Protein AF-A0AAV7PZI8-F1 (afdb_monomer_lite)

pLDDT: mean 91.64, std 13.31, range [37.25, 98.75]

Radius of gyration: 18.0 Å; chains: 1; bounding box: 43×24×54 Å

Sequence (211 aa):
MEGWVLDTEDVEGQVLDTEDVEGQVLDTEDVEGWVLDTEDVEGEILDTEDVEGQVLDTEDVEGWVLDTEDVEGEILDTEGVEGLVFDTEDVEGWVLDTEDVEGWVLDTEDVEGRVLDTEDVEGQVLDTEGVKGQVLDTEDVEGWVLDTEDVEGQVLDTEDVEGWVLEIEDVEGQVLDTEDVEGWVLDTEDVEGQVLDSQGLIHTDKHTFYV

Secondary structure (DSSP, 8-state):
-EEE------EEEE------EEEE----EEEEEE----EEEEEE----EEEEEE----EEEEEE----EEESSB----EEESSB----EEESSB----EEESSEEE--EEESSEEE--EEESSEEE--EEESSEEE--EEESSEEEEEEEESSEEEE--EESSEEEEEEEESSEEEE--EESSEE--EEEESSEEEE--B--SS-------

Organism: Pleurodeles waltl (NCBI:txid8319)

Structure (mmCIF, N/CA/C/O backbone):
data_AF-A0AAV7PZI8-F1
#
_entry.id   AF-A0AAV7PZI8-F1
#
loop_
_atom_site.group_PDB
_atom_site.id
_atom_site.type_symbol
_atom_site.label_atom_id
_atom_site.label_alt_id
_atom_site.label_comp_id
_atom_site.label_asym_id
_atom_site.label_entity_id
_atom_site.label_seq_id
_atom_site.pdbx_PDB_ins_code
_atom_site.Cartn_x
_atom_site.Cartn_y
_atom_site.Cartn_z
_atom_site.occupancy
_atom_site.B_iso_or_equiv
_atom_site.auth_seq_id
_atom_site.auth_comp_id
_atom_site.auth_asym_id
_atom_site.auth_atom_id
_atom_site.pdbx_PDB_model_num
ATOM 1 N N . MET A 1 1 ? 18.854 7.326 -14.289 1.00 60.56 1 MET A N 1
ATOM 2 C CA . MET A 1 1 ? 19.034 7.999 -15.616 1.00 60.56 1 MET A CA 1
ATOM 3 C C . MET A 1 1 ? 18.484 9.428 -15.518 1.00 60.56 1 MET A C 1
ATOM 5 O O . MET A 1 1 ? 17.321 9.561 -15.201 1.00 60.56 1 MET A O 1
ATOM 9 N N . GLU A 1 2 ? 19.257 10.503 -15.772 1.00 73.81 2 GLU A N 1
ATOM 10 C CA . GLU A 1 2 ? 18.701 11.880 -15.685 1.00 73.81 2 GLU A CA 1
ATOM 11 C C . GLU A 1 2 ? 17.701 12.156 -16.834 1.00 73.81 2 GLU A C 1
ATOM 13 O O . GLU A 1 2 ? 18.131 12.294 -17.993 1.00 73.81 2 GLU A O 1
ATOM 18 N N . GLY A 1 3 ? 16.394 12.276 -16.566 1.00 84.56 3 GLY A N 1
ATOM 19 C CA . GLY A 1 3 ? 15.435 12.486 -17.655 1.00 84.56 3 GLY A CA 1
ATOM 20 C C . GLY A 1 3 ? 13.954 12.267 -17.357 1.00 84.56 3 GLY A C 1
ATOM 21 O O . GLY A 1 3 ? 13.483 12.536 -16.268 1.00 84.56 3 GLY A O 1
ATOM 22 N N . TRP A 1 4 ? 13.233 11.907 -18.415 1.00 89.44 4 TRP A N 1
ATOM 23 C CA . TRP A 1 4 ? 11.835 11.490 -18.379 1.00 89.44 4 TRP A CA 1
ATOM 24 C C . TRP A 1 4 ? 11.800 10.105 -19.004 1.00 89.44 4 TRP A C 1
ATOM 26 O O . TRP A 1 4 ? 12.319 9.964 -20.127 1.00 89.44 4 TRP A O 1
ATOM 36 N N . VAL A 1 5 ? 11.224 9.146 -18.301 1.00 91.44 5 VAL A N 1
ATOM 37 C CA . VAL A 1 5 ? 10.736 7.897 -18.870 1.00 91.44 5 VAL A CA 1
ATOM 38 C C . VAL A 1 5 ? 9.246 8.071 -19.168 1.00 91.44 5 VAL A C 1
ATOM 40 O O . VAL A 1 5 ? 8.609 9.014 -18.698 1.00 91.44 5 VAL A O 1
ATOM 43 N N . LEU A 1 6 ? 8.799 7.359 -20.192 1.00 92.19 6 LEU A N 1
ATOM 44 C CA . LEU A 1 6 ? 7.420 7.361 -20.646 1.00 92.19 6 LEU A CA 1
ATOM 45 C C . LEU A 1 6 ? 7.223 6.059 -21.402 1.00 92.19 6 LEU A C 1
ATOM 47 O O . LEU A 1 6 ? 7.640 5.999 -22.577 1.00 92.19 6 LEU A O 1
ATOM 51 N N . ASP A 1 7 ? 6.584 5.094 -20.767 1.00 91.44 7 ASP A N 1
ATOM 52 C CA . ASP A 1 7 ? 6.032 3.929 -21.423 1.00 91.44 7 ASP A CA 1
ATOM 53 C C . ASP A 1 7 ? 4.505 4.007 -21.527 1.00 91.44 7 ASP A C 1
ATOM 55 O O . ASP A 1 7 ? 3.810 4.833 -20.935 1.00 91.44 7 ASP A O 1
ATOM 59 N N . THR A 1 8 ? 3.984 3.290 -22.510 1.00 93.25 8 THR A N 1
ATOM 60 C CA . THR A 1 8 ? 2.551 3.097 -22.690 1.00 93.25 8 THR A CA 1
ATOM 61 C C . THR A 1 8 ? 2.377 1.821 -23.489 1.00 93.25 8 THR A C 1
ATOM 63 O O . THR A 1 8 ? 2.575 1.823 -24.722 1.00 93.25 8 THR A O 1
ATOM 66 N N . GLU A 1 9 ? 1.968 0.757 -22.817 1.00 90.94 9 GLU A N 1
ATOM 67 C CA . GLU A 1 9 ? 1.880 -0.574 -23.395 1.00 90.94 9 GLU A CA 1
ATOM 68 C C . GLU A 1 9 ? 0.425 -1.092 -23.477 1.00 90.94 9 GLU A C 1
ATOM 70 O O . GLU A 1 9 ? -0.514 -0.521 -22.939 1.00 90.94 9 GLU A O 1
ATOM 75 N N . ASP A 1 10 ? 0.219 -2.101 -24.330 1.00 95.25 10 ASP A N 1
ATOM 76 C CA . ASP A 1 10 ? -1.033 -2.868 -24.497 1.00 95.25 10 ASP A CA 1
ATOM 77 C C . ASP A 1 10 ? -0.578 -4.280 -24.894 1.00 95.25 10 ASP A C 1
ATOM 79 O O . ASP A 1 10 ? -0.090 -4.503 -26.024 1.00 95.25 10 ASP A O 1
ATOM 83 N N . VAL A 1 11 ? -0.596 -5.205 -23.929 1.00 95.12 11 VAL A N 1
ATOM 84 C CA . VAL A 1 11 ? 0.158 -6.465 -23.992 1.00 95.12 11 VAL A CA 1
ATOM 85 C C . VAL A 1 11 ? -0.691 -7.674 -23.604 1.00 95.12 11 VAL A C 1
ATOM 87 O O . VAL A 1 11 ? -1.088 -7.873 -22.468 1.00 95.12 11 VAL A O 1
ATOM 90 N N . GLU A 1 12 ? -0.827 -8.621 -24.539 1.00 95.38 12 GLU A N 1
ATOM 91 C CA . GLU A 1 12 ? -1.175 -10.011 -24.207 1.00 95.38 12 GLU A CA 1
ATOM 92 C C . GLU A 1 12 ? 0.120 -10.787 -23.878 1.00 95.38 12 GLU A C 1
ATOM 94 O O . GLU A 1 12 ? 0.799 -11.292 -24.794 1.00 95.38 12 GLU A O 1
ATOM 99 N N . GLY A 1 13 ? 0.501 -10.917 -22.603 1.00 94.31 13 GLY A N 1
ATOM 100 C CA . GLY A 1 13 ? 1.717 -11.658 -22.258 1.00 94.31 13 GLY A CA 1
ATOM 101 C C . GLY A 1 13 ? 2.408 -11.321 -20.942 1.00 94.31 13 GLY A C 1
ATOM 102 O O . GLY A 1 13 ? 1.976 -11.774 -19.892 1.00 94.31 13 GLY A O 1
ATOM 103 N N . GLN A 1 14 ? 3.615 -10.766 -21.052 1.00 94.88 14 GLN A N 1
ATOM 104 C CA . GLN A 1 14 ? 4.484 -10.442 -19.921 1.00 94.88 14 GLN A CA 1
ATOM 105 C C . GLN A 1 14 ? 5.144 -9.100 -20.214 1.00 94.88 14 GLN A C 1
ATOM 107 O O . GLN A 1 14 ? 5.838 -9.020 -21.240 1.00 94.88 14 GLN A O 1
ATOM 112 N N . VAL A 1 15 ? 4.934 -8.135 -19.330 1.00 94.06 15 VAL A N 1
ATOM 113 C CA . VAL A 1 15 ? 5.717 -6.905 -19.202 1.00 94.06 15 VAL A CA 1
ATOM 114 C C . VAL A 1 15 ? 6.777 -7.141 -18.124 1.00 94.06 15 VAL A C 1
ATOM 116 O O . VAL A 1 15 ? 6.665 -8.083 -17.333 1.00 94.06 15 VAL A O 1
ATOM 119 N N . LEU A 1 16 ? 7.921 -6.484 -18.276 1.00 94.00 16 LEU A N 1
ATOM 120 C CA . LEU A 1 16 ? 9.097 -6.655 -17.431 1.00 94.00 16 LEU A CA 1
ATOM 121 C C . LEU A 1 16 ? 9.916 -5.370 -17.543 1.00 94.00 16 LEU A C 1
ATOM 123 O O . LEU A 1 1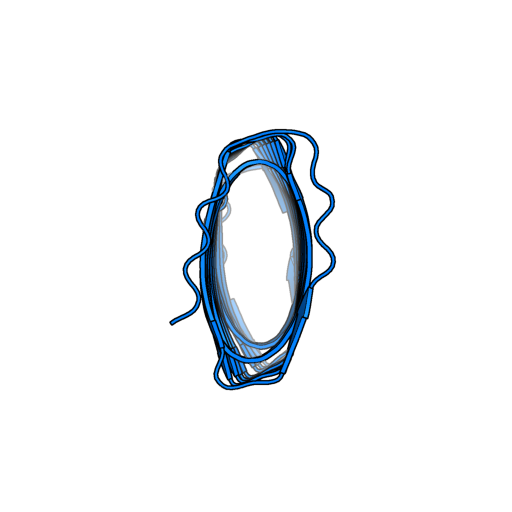6 ? 10.839 -5.344 -18.383 1.00 94.00 16 LEU A O 1
ATOM 127 N N . ASP A 1 17 ? 9.645 -4.384 -16.705 1.00 91.44 17 ASP A N 1
ATOM 128 C CA . ASP A 1 17 ? 10.457 -3.186 -16.640 1.00 91.44 17 ASP A CA 1
ATOM 129 C C . ASP A 1 17 ? 11.293 -3.132 -15.357 1.00 91.44 17 ASP A C 1
ATOM 131 O O . ASP A 1 17 ? 11.282 -3.993 -14.472 1.00 91.44 17 ASP A O 1
ATOM 135 N N . THR A 1 18 ? 12.361 -2.353 -15.465 1.00 92.69 18 THR A N 1
ATOM 136 C CA . THR A 1 18 ? 13.372 -2.240 -14.417 1.00 92.69 18 THR A CA 1
ATOM 137 C C . THR A 1 18 ? 14.110 -0.946 -14.650 1.00 92.69 18 THR A C 1
ATOM 139 O O . THR A 1 18 ? 14.927 -0.822 -15.584 1.00 92.69 18 THR A O 1
ATOM 142 N N . GLU A 1 19 ? 13.868 -0.014 -13.755 1.00 90.62 19 GLU A N 1
ATOM 143 C CA . GLU A 1 19 ? 14.207 1.378 -13.927 1.00 90.62 19 GLU A CA 1
ATOM 144 C C . GLU A 1 19 ? 15.205 1.827 -12.846 1.00 90.62 19 GLU A C 1
ATOM 146 O O . GLU A 1 19 ? 15.377 1.229 -11.791 1.00 90.62 19 GLU A O 1
ATOM 151 N N . ASP A 1 20 ? 16.007 2.827 -13.197 1.00 94.94 20 ASP A N 1
ATOM 152 C CA . ASP A 1 20 ? 16.876 3.577 -12.278 1.00 94.94 20 ASP A CA 1
ATOM 153 C C . ASP A 1 20 ? 16.858 4.981 -12.868 1.00 94.94 20 ASP A C 1
ATOM 155 O O . ASP A 1 20 ? 17.409 5.207 -13.967 1.00 94.94 20 ASP A O 1
ATOM 159 N N . VAL A 1 21 ? 16.166 5.914 -12.214 1.00 93.44 21 VAL A N 1
ATOM 160 C CA . VAL A 1 21 ? 15.799 7.224 -12.770 1.00 93.44 21 VAL A CA 1
ATOM 161 C C . VAL A 1 21 ? 16.127 8.353 -11.791 1.00 93.44 21 VAL A C 1
ATOM 163 O O . VAL A 1 21 ? 15.855 8.307 -10.607 1.00 93.44 21 VAL A O 1
ATOM 166 N N . GLU A 1 22 ? 16.732 9.421 -12.320 1.00 96.06 22 GLU A N 1
ATOM 167 C CA . GLU A 1 22 ? 16.808 10.714 -11.623 1.00 96.06 22 GLU A CA 1
ATOM 168 C C . GLU A 1 22 ? 15.906 11.662 -12.426 1.00 96.06 22 GLU A C 1
ATOM 170 O O . GLU A 1 22 ? 16.336 12.222 -13.450 1.00 96.06 22 GLU A O 1
ATOM 175 N N . GLY A 1 23 ? 14.626 11.785 -12.082 1.00 94.56 23 GLY A N 1
ATOM 176 C CA . GLY A 1 23 ? 13.691 12.369 -13.039 1.00 94.56 23 GLY A CA 1
ATOM 177 C C . GLY A 1 23 ? 12.217 12.107 -12.801 1.00 94.56 23 GLY A C 1
ATOM 178 O O . GLY A 1 23 ? 11.731 12.312 -11.702 1.00 94.56 23 GLY A O 1
ATOM 179 N N . GLN A 1 24 ? 11.505 11.812 -13.885 1.00 95.81 24 GLN A N 1
ATOM 180 C CA . GLN A 1 24 ? 10.096 11.431 -13.834 1.00 95.81 24 GLN A CA 1
ATOM 181 C C . GLN A 1 24 ? 9.905 10.149 -14.625 1.00 95.81 24 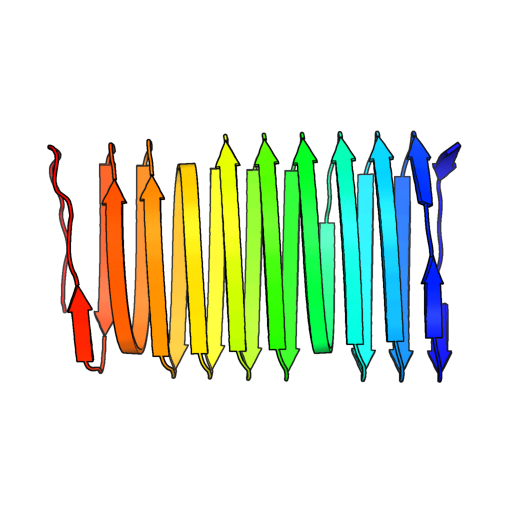GLN A C 1
ATOM 183 O O . GLN A 1 24 ? 10.421 10.076 -15.751 1.00 95.81 24 GLN A O 1
ATOM 188 N N . VAL A 1 25 ? 9.180 9.213 -14.041 1.00 95.56 25 VAL A N 1
ATOM 189 C CA . VAL A 1 25 ? 8.622 8.030 -14.690 1.00 95.56 25 VAL A CA 1
ATOM 190 C C . VAL A 1 25 ? 7.139 8.313 -14.942 1.00 95.56 25 VAL A C 1
ATOM 192 O O . VAL A 1 25 ? 6.540 9.175 -14.294 1.00 95.56 25 VAL A O 1
ATOM 195 N N . LEU A 1 26 ? 6.609 7.774 -16.032 1.00 95.62 26 LEU A N 1
ATOM 196 C CA . LEU A 1 26 ? 5.202 7.924 -16.384 1.00 95.62 26 LEU A CA 1
ATOM 197 C C . LEU A 1 26 ? 4.828 6.711 -17.203 1.00 95.62 26 LEU A C 1
ATOM 199 O O . LEU A 1 26 ? 5.068 6.727 -18.416 1.00 95.62 26 LEU A O 1
ATOM 203 N N . ASP A 1 27 ? 4.216 5.744 -16.552 1.00 94.31 27 ASP A N 1
ATOM 204 C CA . ASP A 1 27 ? 3.842 4.492 -17.173 1.00 94.31 27 ASP A CA 1
ATOM 205 C C . ASP A 1 27 ? 2.321 4.344 -17.200 1.00 94.31 27 ASP A C 1
ATOM 207 O O . ASP A 1 27 ? 1.551 5.160 -16.678 1.00 94.31 27 ASP A O 1
ATOM 211 N N . THR A 1 28 ? 1.875 3.530 -18.148 1.00 95.69 28 THR A N 1
ATOM 212 C CA . THR A 1 28 ? 0.454 3.320 -18.406 1.00 95.69 28 THR A CA 1
ATOM 213 C C . THR A 1 28 ? 0.302 1.998 -19.131 1.00 95.69 28 THR A C 1
ATOM 215 O O . THR A 1 28 ? 0.633 1.887 -20.322 1.00 95.69 28 THR A O 1
ATOM 218 N N . GLU A 1 29 ? -0.274 1.035 -18.439 1.00 94.25 29 GLU A N 1
ATOM 219 C CA . GLU A 1 29 ? -0.272 -0.370 -18.815 1.00 94.25 29 GLU A CA 1
ATOM 220 C C . GLU A 1 29 ? -1.713 -0.876 -19.032 1.00 94.25 29 GLU A C 1
ATOM 222 O O . GLU A 1 29 ? -2.648 -0.490 -18.337 1.00 94.25 29 GLU A O 1
ATOM 227 N N . ASP A 1 30 ? -1.918 -1.720 -20.050 1.00 97.69 30 ASP A N 1
ATOM 228 C CA . ASP A 1 30 ? -3.145 -2.516 -20.254 1.00 97.69 30 ASP A CA 1
ATOM 229 C C . ASP A 1 30 ? -2.695 -3.944 -20.596 1.00 97.69 30 ASP A C 1
ATOM 231 O O . ASP A 1 30 ? -2.169 -4.205 -21.694 1.00 97.69 30 ASP A O 1
ATOM 235 N N . VAL A 1 31 ? -2.794 -4.862 -19.630 1.00 97.25 31 VAL A N 1
ATOM 236 C CA . VAL A 1 31 ? -2.107 -6.160 -19.688 1.00 97.25 31 VAL A CA 1
ATOM 237 C C . VAL A 1 31 ? -3.046 -7.333 -19.403 1.00 97.25 31 VAL A C 1
ATOM 239 O O . VAL A 1 31 ? -3.496 -7.577 -18.290 1.00 97.25 31 VAL A O 1
ATOM 242 N N . GLU A 1 32 ? -3.223 -8.202 -20.404 1.00 98.06 32 GLU A N 1
ATOM 243 C CA . GLU A 1 32 ? -3.737 -9.564 -20.196 1.00 98.06 32 GLU A CA 1
ATOM 244 C C . GLU A 1 32 ? -2.545 -10.501 -19.918 1.00 98.06 32 GLU A C 1
ATOM 246 O O . GLU A 1 32 ? -1.986 -11.128 -20.841 1.00 98.06 32 GLU A O 1
ATOM 251 N N . GLY A 1 33 ? -2.095 -10.607 -18.664 1.00 97.12 33 GLY A N 1
ATOM 252 C CA . GLY A 1 33 ? -0.820 -11.276 -18.421 1.00 97.12 33 GLY A CA 1
ATOM 253 C C . GLY A 1 33 ? -0.178 -11.150 -17.047 1.00 97.12 33 GLY A C 1
ATOM 254 O O . GLY A 1 33 ? -0.738 -11.573 -16.043 1.00 97.12 33 GLY A O 1
ATOM 255 N N . TRP A 1 34 ? 1.098 -10.781 -17.073 1.00 96.75 34 TRP A N 1
ATOM 256 C CA . TRP A 1 34 ? 1.960 -10.610 -15.910 1.00 96.75 34 TRP A CA 1
ATOM 257 C C . TRP A 1 34 ? 2.704 -9.302 -16.091 1.00 96.75 34 TRP A C 1
ATOM 259 O O . TRP A 1 34 ? 3.351 -9.147 -17.133 1.00 96.75 34 TRP A O 1
ATOM 269 N N . VAL A 1 35 ? 2.644 -8.463 -15.079 1.00 96.94 35 VAL A N 1
ATOM 270 C CA . VAL A 1 35 ? 3.476 -7.281 -14.912 1.00 96.94 35 VAL A CA 1
ATOM 271 C C . VAL A 1 35 ? 4.537 -7.619 -13.859 1.00 96.94 35 VAL A C 1
ATOM 273 O O . VAL A 1 35 ? 4.346 -8.517 -13.026 1.00 96.94 35 VAL A O 1
ATOM 276 N N . LEU A 1 36 ? 5.732 -7.065 -14.020 1.00 96.88 36 LEU A N 1
ATOM 277 C CA . LEU A 1 36 ? 6.797 -7.163 -13.031 1.00 96.88 36 LEU A CA 1
ATOM 278 C C . LEU A 1 36 ? 7.656 -5.931 -13.194 1.00 96.88 36 LEU A C 1
ATOM 280 O O . LEU A 1 36 ? 8.490 -5.913 -14.113 1.00 96.88 36 LEU A O 1
ATOM 284 N N . ASP A 1 37 ? 7.517 -5.044 -12.229 1.00 95.00 37 ASP A N 1
ATOM 285 C CA . ASP A 1 37 ? 8.229 -3.791 -12.193 1.00 95.00 37 ASP A CA 1
ATOM 286 C C . ASP A 1 37 ? 9.106 -3.677 -10.962 1.00 95.00 37 ASP A C 1
ATOM 288 O O . ASP A 1 37 ? 9.124 -4.517 -10.051 1.00 95.00 37 ASP A O 1
ATOM 292 N N . THR A 1 38 ? 10.128 -2.853 -11.137 1.00 96.00 38 THR A N 1
ATOM 293 C CA . THR A 1 38 ? 11.173 -2.663 -10.145 1.00 96.00 38 THR A CA 1
ATOM 294 C C . THR A 1 38 ? 11.834 -1.327 -10.413 1.00 96.00 38 THR A C 1
ATOM 296 O O . THR A 1 38 ? 12.659 -1.201 -11.334 1.00 96.00 38 THR A O 1
ATOM 299 N N . GLU A 1 39 ? 11.530 -0.367 -9.560 1.00 94.31 39 GLU A N 1
ATOM 300 C CA . GLU A 1 39 ? 11.870 1.036 -9.735 1.00 94.31 39 GLU A CA 1
ATOM 301 C C . GLU A 1 39 ? 12.844 1.510 -8.638 1.00 94.31 39 GLU A C 1
ATOM 303 O O . GLU A 1 39 ? 12.760 1.125 -7.476 1.00 94.31 39 GLU A O 1
ATOM 308 N N . ASP A 1 40 ? 13.832 2.331 -9.013 1.00 97.31 40 ASP A N 1
ATOM 309 C CA . ASP A 1 40 ? 14.694 3.084 -8.080 1.00 97.31 40 ASP A CA 1
ATOM 310 C C . ASP A 1 40 ? 14.749 4.531 -8.588 1.00 97.31 40 ASP A C 1
ATOM 312 O O . ASP A 1 40 ? 15.398 4.829 -9.610 1.00 97.31 40 ASP A O 1
ATOM 316 N N . VAL A 1 41 ? 13.998 5.426 -7.939 1.00 96.75 41 VAL A N 1
ATOM 317 C CA . VAL A 1 41 ? 13.681 6.751 -8.486 1.00 96.75 41 VAL A CA 1
ATOM 318 C C . VAL A 1 41 ? 13.988 7.883 -7.502 1.00 96.75 41 VAL A C 1
ATOM 320 O O . VAL A 1 41 ? 13.322 8.099 -6.497 1.00 96.75 41 VAL A O 1
ATOM 323 N N . GLU A 1 42 ? 14.949 8.739 -7.865 1.00 97.81 42 GLU A N 1
ATOM 324 C CA . GLU A 1 42 ? 15.081 10.084 -7.285 1.00 97.81 42 GLU A CA 1
ATOM 325 C C . GLU A 1 42 ? 14.193 11.055 -8.093 1.00 97.81 42 GLU A C 1
ATOM 327 O O . GLU A 1 42 ? 14.662 11.693 -9.056 1.00 97.81 42 GLU A O 1
ATOM 332 N N . GLY A 1 43 ? 12.898 11.159 -7.772 1.00 97.00 43 GLY A N 1
ATOM 333 C CA . GLY A 1 43 ? 11.969 11.760 -8.730 1.00 97.00 43 GLY A CA 1
ATOM 334 C C . GLY A 1 43 ? 10.476 11.798 -8.411 1.00 97.00 43 GLY A C 1
ATOM 335 O O . GLY A 1 43 ? 10.060 12.109 -7.302 1.00 97.00 43 GLY A O 1
ATOM 336 N N . GLU A 1 44 ? 9.686 11.647 -9.471 1.00 97.56 44 GLU A N 1
ATOM 337 C CA . GLU A 1 44 ? 8.227 11.511 -9.442 1.00 97.56 44 GLU A CA 1
ATOM 338 C C . GLU A 1 44 ? 7.887 10.268 -10.282 1.00 97.56 44 GLU A C 1
ATOM 340 O O . GLU A 1 44 ? 8.359 10.192 -11.423 1.00 97.56 44 GLU A O 1
ATOM 345 N N . ILE A 1 45 ? 7.106 9.346 -9.734 1.00 97.31 45 ILE A N 1
ATOM 346 C CA . ILE A 1 45 ? 6.465 8.229 -10.436 1.00 97.31 45 ILE A CA 1
ATOM 347 C C . ILE A 1 45 ? 4.990 8.595 -10.631 1.00 97.31 45 ILE A C 1
ATOM 349 O O . ILE A 1 45 ? 4.439 9.461 -9.939 1.00 97.31 45 ILE A O 1
ATOM 353 N N . LEU A 1 46 ? 4.417 8.082 -11.710 1.00 97.44 46 LEU A N 1
ATOM 354 C CA . LEU A 1 46 ? 3.003 8.200 -12.019 1.00 97.44 46 LEU A CA 1
ATOM 355 C C . LEU A 1 46 ? 2.649 7.000 -12.881 1.00 97.44 46 LEU A C 1
ATOM 357 O O . LEU A 1 46 ? 2.859 7.079 -14.101 1.00 97.44 46 LEU A O 1
ATOM 361 N N . ASP A 1 47 ? 2.113 5.957 -12.272 1.00 96.38 47 ASP A N 1
ATOM 362 C CA . ASP A 1 47 ? 1.629 4.786 -12.977 1.00 96.38 47 ASP A CA 1
ATOM 363 C C . ASP A 1 47 ? 0.100 4.778 -13.084 1.00 96.38 47 ASP A C 1
ATOM 365 O O . ASP A 1 47 ? -0.656 5.522 -12.445 1.00 96.38 47 ASP A O 1
ATOM 369 N N . THR A 1 48 ? -0.389 4.035 -14.061 1.00 97.44 48 THR A N 1
ATOM 370 C CA . THR A 1 48 ? -1.793 3.710 -14.214 1.00 97.44 48 THR A CA 1
ATOM 371 C C . THR A 1 48 ? -1.906 2.364 -14.912 1.00 97.44 48 THR A C 1
ATOM 373 O O . THR A 1 48 ? -1.683 2.276 -16.127 1.00 97.44 48 THR A O 1
ATOM 376 N N . GLU A 1 49 ? -2.386 1.364 -14.187 1.00 96.25 49 GLU A N 1
ATOM 377 C CA . GLU A 1 49 ? -2.470 -0.013 -14.659 1.00 96.25 49 GLU A CA 1
ATOM 378 C C . GLU A 1 49 ? -3.921 -0.510 -14.810 1.00 96.25 49 GLU A C 1
ATOM 380 O O . GLU A 1 49 ? -4.804 -0.202 -14.009 1.00 96.25 49 GLU A O 1
ATOM 385 N N . ASP A 1 50 ? -4.182 -1.295 -15.861 1.00 98.25 50 ASP A N 1
ATOM 386 C CA . ASP A 1 50 ? -5.394 -2.119 -16.031 1.00 98.25 50 ASP A CA 1
ATOM 387 C C . ASP A 1 50 ? -4.948 -3.555 -16.363 1.00 98.25 50 ASP A C 1
ATOM 389 O O . ASP A 1 50 ? -4.438 -3.827 -17.460 1.00 98.25 50 ASP A O 1
ATOM 393 N N . VAL A 1 51 ? -5.070 -4.478 -15.402 1.00 98.00 51 VAL A N 1
ATOM 394 C CA . VAL A 1 51 ? -4.439 -5.807 -15.486 1.00 98.00 51 VAL A CA 1
ATOM 395 C C . VAL A 1 51 ? -5.437 -6.944 -15.248 1.00 98.00 51 VAL A C 1
ATOM 397 O O . VAL A 1 51 ? -5.915 -7.206 -14.146 1.00 98.00 51 VAL A O 1
ATOM 400 N N . GLU A 1 52 ? -5.656 -7.764 -16.281 1.00 98.50 52 GLU A N 1
ATOM 401 C CA . GLU A 1 52 ? -6.254 -9.101 -16.138 1.00 98.50 52 GLU A CA 1
ATOM 402 C C . GLU A 1 52 ? -5.128 -10.130 -15.903 1.00 98.50 52 GLU A C 1
ATOM 404 O O . GLU A 1 52 ? -4.682 -10.830 -16.830 1.00 98.50 52 GLU A O 1
ATOM 409 N N . GLY A 1 53 ? -4.614 -10.233 -14.672 1.00 97.88 53 GLY A N 1
ATOM 410 C CA . GLY A 1 53 ? -3.324 -10.897 -14.490 1.00 97.88 53 GLY A CA 1
ATOM 411 C C . GLY A 1 53 ? -2.744 -10.979 -13.084 1.00 97.88 53 GLY A C 1
ATOM 412 O O . GLY A 1 53 ? -3.429 -11.318 -12.123 1.00 97.88 53 GLY A O 1
ATOM 413 N N . GLN A 1 54 ? -1.422 -10.831 -13.016 1.00 98.31 54 GLN A N 1
ATOM 414 C CA . GLN A 1 54 ? -0.686 -10.644 -11.767 1.00 98.31 54 GLN A CA 1
ATOM 415 C C . GLN A 1 54 ? 0.235 -9.448 -11.928 1.00 98.31 54 GLN A C 1
ATOM 417 O O . GLN A 1 54 ? 0.942 -9.395 -12.941 1.00 98.31 54 GLN A O 1
ATOM 422 N N . VAL A 1 55 ? 0.239 -8.590 -10.922 1.00 98.00 55 VAL A N 1
ATOM 423 C CA . VAL A 1 55 ? 1.165 -7.474 -10.758 1.00 98.00 55 VAL A CA 1
ATOM 424 C C . VAL A 1 55 ? 2.156 -7.861 -9.665 1.00 98.00 55 VAL A C 1
ATOM 426 O O . VAL A 1 55 ? 1.837 -8.619 -8.740 1.00 98.00 55 VAL A O 1
ATOM 429 N N . LEU A 1 56 ? 3.408 -7.477 -9.861 1.00 98.12 56 LEU A N 1
ATOM 430 C CA . LEU A 1 56 ? 4.444 -7.583 -8.849 1.00 98.12 56 LEU A CA 1
ATOM 431 C C . LEU A 1 56 ? 5.294 -6.337 -8.985 1.00 98.12 56 LEU A C 1
ATOM 433 O O . LEU A 1 56 ? 6.129 -6.313 -9.892 1.00 98.12 56 LEU A O 1
ATOM 437 N N . ASP A 1 57 ? 5.103 -5.391 -8.083 1.00 96.94 57 ASP A N 1
ATOM 438 C CA . ASP A 1 57 ? 5.904 -4.182 -8.043 1.00 96.94 57 ASP A CA 1
ATOM 439 C C . ASP A 1 57 ? 6.875 -4.195 -6.860 1.00 96.94 57 ASP A C 1
ATOM 441 O O . ASP A 1 57 ? 6.812 -5.021 -5.936 1.00 96.94 57 ASP A O 1
ATOM 445 N N . THR A 1 58 ? 7.938 -3.421 -6.995 1.00 97.56 58 THR A N 1
ATOM 446 C CA . THR A 1 58 ? 8.901 -3.149 -5.948 1.00 97.56 58 THR A CA 1
ATOM 447 C C . THR A 1 58 ? 9.550 -1.803 -6.225 1.00 97.56 58 THR A C 1
ATOM 449 O O . THR A 1 58 ? 10.458 -1.714 -7.066 1.00 97.56 58 THR A O 1
ATOM 452 N N . GLU A 1 59 ? 9.193 -0.806 -5.431 1.00 96.19 59 GLU A N 1
ATOM 453 C CA . GLU A 1 59 ? 9.672 0.560 -5.599 1.00 96.19 59 GLU A CA 1
ATOM 454 C C . GLU A 1 59 ? 10.577 1.027 -4.447 1.00 96.19 59 GLU A C 1
ATOM 456 O O . GLU A 1 59 ? 10.334 0.766 -3.271 1.00 96.19 59 GLU A O 1
ATOM 461 N N . ASP A 1 60 ? 11.653 1.746 -4.780 1.00 98.12 60 ASP A N 1
ATOM 462 C CA . ASP A 1 60 ? 12.461 2.530 -3.834 1.00 98.12 60 ASP A CA 1
ATOM 463 C C . ASP A 1 60 ? 12.513 3.997 -4.329 1.00 98.12 60 ASP A C 1
ATOM 465 O O . ASP A 1 60 ? 13.189 4.308 -5.321 1.00 98.12 60 ASP A O 1
ATOM 469 N N . VAL A 1 61 ? 11.842 4.933 -3.642 1.00 97.94 61 VAL A N 1
ATOM 470 C CA . VAL A 1 61 ? 11.597 6.296 -4.161 1.00 97.94 61 VAL A CA 1
ATOM 471 C C . VAL A 1 61 ? 12.020 7.400 -3.185 1.00 97.94 61 VAL A C 1
ATOM 473 O O . VAL A 1 61 ? 11.503 7.549 -2.081 1.00 97.94 61 VAL A O 1
ATOM 476 N N . GLU A 1 62 ? 12.910 8.295 -3.626 1.00 98.44 62 GLU A N 1
ATOM 477 C CA . GLU A 1 62 ? 13.148 9.594 -2.973 1.00 98.44 62 GLU A CA 1
ATOM 478 C C . GLU A 1 62 ? 12.328 10.678 -3.697 1.00 98.44 62 GLU A C 1
ATOM 480 O O . GLU A 1 62 ? 12.846 11.394 -4.573 1.00 98.44 62 GLU A O 1
ATOM 485 N N . GLY A 1 63 ? 11.035 10.814 -3.380 1.00 97.81 63 GLY A N 1
ATOM 486 C CA . GLY A 1 63 ? 10.159 11.515 -4.314 1.00 97.81 63 GLY A CA 1
ATOM 487 C C . GLY A 1 63 ? 8.664 11.576 -4.026 1.00 97.81 63 GLY A C 1
ATOM 488 O O . GLY A 1 63 ? 8.229 11.921 -2.929 1.00 97.81 63 GLY A O 1
ATOM 489 N N . TRP A 1 64 ? 7.900 11.407 -5.101 1.00 98.00 64 TRP A N 1
ATOM 490 C CA . TRP A 1 64 ? 6.443 11.339 -5.108 1.00 98.00 64 TRP A CA 1
ATOM 491 C C . TRP A 1 64 ? 6.039 10.125 -5.930 1.00 98.00 64 TRP A C 1
ATOM 493 O O . TRP A 1 64 ? 6.527 10.014 -7.055 1.00 98.00 64 TRP A O 1
ATOM 503 N N . VAL A 1 65 ? 5.137 9.325 -5.393 1.00 98.19 65 VAL A N 1
ATOM 504 C CA . VAL A 1 65 ? 4.446 8.232 -6.071 1.00 98.19 65 VAL A CA 1
ATOM 505 C C . VAL A 1 65 ? 2.978 8.640 -6.224 1.00 98.19 65 VAL A C 1
ATOM 507 O O . VAL A 1 65 ? 2.481 9.515 -5.493 1.00 98.19 65 VAL A O 1
ATOM 510 N N . LEU A 1 66 ? 2.346 8.175 -7.293 1.00 98.38 66 LEU A N 1
ATOM 511 C CA . LEU A 1 66 ? 0.922 8.353 -7.543 1.00 98.38 66 LEU A CA 1
ATOM 512 C C . LEU A 1 66 ? 0.494 7.222 -8.461 1.00 98.38 66 LEU A C 1
ATOM 514 O O . LEU A 1 66 ? 0.596 7.406 -9.680 1.00 98.38 66 LEU A O 1
ATOM 518 N N . ASP A 1 67 ? -0.046 6.159 -7.884 1.00 97.50 67 ASP A N 1
ATOM 519 C CA . ASP A 1 67 ? -0.480 5.010 -8.652 1.00 97.50 67 ASP A CA 1
ATOM 520 C C . ASP A 1 67 ? -1.988 4.841 -8.645 1.00 97.50 67 ASP A C 1
ATOM 522 O O . ASP A 1 67 ? -2.776 5.504 -7.955 1.00 97.50 67 ASP A O 1
ATOM 526 N N . THR A 1 68 ? -2.442 4.118 -9.655 1.00 98.06 68 THR A N 1
ATOM 527 C CA . THR A 1 68 ? -3.858 3.879 -9.880 1.00 98.06 68 THR A CA 1
ATOM 528 C C . THR A 1 68 ? -4.005 2.564 -10.612 1.00 98.06 68 THR A C 1
ATOM 530 O O . THR A 1 68 ? -3.705 2.492 -11.807 1.00 98.06 68 THR A O 1
ATOM 533 N N . GLU A 1 69 ? -4.560 1.574 -9.930 1.00 97.50 69 GLU A N 1
ATOM 534 C CA . GLU A 1 69 ? -4.660 0.214 -10.441 1.00 97.50 69 GLU A CA 1
ATOM 535 C C . GLU A 1 69 ? -6.118 -0.266 -10.545 1.00 97.50 69 GLU A C 1
ATOM 537 O O . GLU A 1 69 ? -6.948 -0.025 -9.667 1.00 97.50 69 GLU A O 1
ATOM 542 N N . ASP A 1 70 ? -6.448 -0.963 -11.638 1.00 98.50 70 ASP A N 1
ATOM 543 C CA . ASP A 1 70 ? -7.672 -1.769 -11.788 1.00 98.50 70 ASP A CA 1
ATOM 544 C C . ASP A 1 70 ? -7.260 -3.207 -12.143 1.00 98.50 70 ASP A C 1
ATOM 546 O O . ASP A 1 70 ? -6.778 -3.475 -13.249 1.00 98.50 70 ASP A O 1
ATOM 550 N N . VAL A 1 71 ? -7.404 -4.145 -11.197 1.00 98.25 71 VAL A N 1
ATOM 551 C CA . VAL A 1 71 ? -6.827 -5.496 -11.326 1.00 98.25 71 VAL A CA 1
ATOM 552 C C . VAL A 1 71 ? -7.859 -6.605 -11.092 1.00 98.25 71 VAL A C 1
ATOM 554 O O . VAL A 1 71 ? -8.372 -6.821 -9.992 1.00 98.25 71 VAL A O 1
ATOM 557 N N . GLU A 1 72 ? -8.093 -7.442 -12.115 1.00 98.62 72 GLU A N 1
ATOM 558 C CA . GLU A 1 72 ? -8.756 -8.752 -11.960 1.00 98.62 72 GLU A CA 1
ATOM 559 C C . GLU A 1 72 ? -7.683 -9.837 -11.759 1.00 98.62 72 GLU A C 1
ATOM 561 O O . GLU A 1 72 ? -7.316 -10.569 -12.691 1.00 98.62 72 GLU A O 1
ATOM 566 N N . GLY A 1 73 ? -7.141 -9.949 -10.539 1.00 98.19 73 GLY A N 1
ATOM 567 C CA . GLY A 1 73 ? -5.875 -10.660 -10.377 1.00 98.19 73 GLY A CA 1
ATOM 568 C C . GLY A 1 73 ? -5.311 -10.854 -8.971 1.00 98.19 73 GLY A C 1
ATOM 569 O O . GLY A 1 73 ? -6.020 -11.128 -8.002 1.00 98.19 73 GLY A O 1
ATOM 570 N N . GLU A 1 74 ? -3.983 -10.867 -8.914 1.00 98.38 74 GLU A N 1
ATOM 571 C CA . GLU A 1 74 ? -3.185 -10.870 -7.686 1.00 98.38 74 GLU A CA 1
ATOM 572 C C . GLU A 1 74 ? -2.190 -9.704 -7.799 1.00 98.38 74 GLU A C 1
ATOM 574 O O . GLU A 1 74 ? -1.446 -9.678 -8.780 1.00 98.38 74 GLU A O 1
ATOM 579 N N . ILE A 1 75 ? -2.182 -8.802 -6.821 1.00 98.31 75 ILE A N 1
ATOM 580 C CA . ILE A 1 75 ? -1.171 -7.757 -6.633 1.00 98.31 75 ILE A CA 1
ATOM 581 C C . ILE A 1 75 ? -0.222 -8.221 -5.525 1.00 98.31 75 ILE A C 1
ATOM 583 O O . ILE A 1 75 ? -0.614 -8.929 -4.584 1.00 98.31 75 ILE A O 1
ATOM 587 N N . LEU A 1 76 ? 1.055 -7.915 -5.706 1.00 98.38 76 LEU A N 1
ATOM 588 C CA . LEU A 1 76 ? 2.065 -7.990 -4.668 1.00 98.38 76 LEU A CA 1
ATOM 589 C C . LEU A 1 76 ? 2.929 -6.752 -4.812 1.00 98.38 76 LEU A C 1
ATOM 591 O O . LEU A 1 76 ? 3.750 -6.728 -5.728 1.00 98.38 76 LEU A O 1
ATOM 595 N N . ASP A 1 77 ? 2.771 -5.821 -3.892 1.00 97.56 77 ASP A N 1
ATOM 596 C CA . ASP A 1 77 ? 3.550 -4.599 -3.865 1.00 97.56 77 ASP A CA 1
ATOM 597 C C . ASP A 1 77 ? 4.497 -4.581 -2.657 1.00 97.56 77 ASP A C 1
ATOM 599 O O . ASP A 1 77 ? 4.387 -5.365 -1.700 1.00 97.56 77 ASP A O 1
ATOM 603 N N . THR A 1 78 ? 5.589 -3.847 -2.793 1.00 97.94 78 THR A N 1
ATOM 604 C CA . THR A 1 78 ? 6.553 -3.583 -1.743 1.00 97.94 78 THR A CA 1
ATOM 605 C C . THR A 1 78 ? 7.231 -2.253 -2.025 1.00 97.94 78 THR A C 1
ATOM 607 O O . THR A 1 78 ? 8.155 -2.194 -2.845 1.00 97.94 78 THR A O 1
ATOM 610 N N . GLU A 1 79 ? 6.887 -1.246 -1.236 1.00 96.75 79 GLU A N 1
ATOM 611 C CA . GLU A 1 79 ? 7.391 0.107 -1.414 1.00 96.75 79 GLU A CA 1
ATOM 612 C C . GLU A 1 79 ? 8.332 0.573 -0.296 1.00 96.75 79 GLU A C 1
ATOM 614 O O . GLU A 1 79 ? 8.223 0.205 0.878 1.00 96.75 79 GLU A O 1
ATOM 619 N N . GLY A 1 80 ? 9.282 1.431 -0.667 1.00 98.00 80 GLY A N 1
ATOM 620 C CA . GLY A 1 80 ? 10.109 2.202 0.254 1.00 98.00 80 GLY A CA 1
ATOM 621 C C . GLY A 1 80 ? 10.210 3.659 -0.185 1.00 98.00 80 GLY A C 1
ATOM 622 O O . GLY A 1 80 ? 10.949 3.974 -1.121 1.00 98.00 80 GLY A O 1
ATOM 623 N N . VAL A 1 81 ? 9.532 4.576 0.514 1.00 98.31 81 VAL A N 1
ATOM 624 C CA . VAL A 1 81 ? 9.372 5.962 0.039 1.00 98.31 81 VAL A CA 1
ATOM 625 C C . VAL A 1 81 ? 9.828 7.011 1.062 1.00 98.31 81 VAL A C 1
ATOM 627 O O . VAL A 1 81 ? 9.236 7.228 2.117 1.00 98.31 81 VAL A O 1
ATOM 630 N N . GLU A 1 82 ? 10.853 7.792 0.704 1.00 98.69 82 GLU A N 1
ATOM 631 C CA . GLU A 1 82 ? 11.186 9.056 1.380 1.00 98.69 82 GLU A CA 1
ATOM 632 C C . GLU A 1 82 ? 10.429 10.214 0.704 1.00 98.69 82 GLU A C 1
ATOM 634 O O . GLU A 1 82 ? 10.993 10.983 -0.091 1.00 98.69 82 GLU A O 1
ATOM 639 N N . GLY A 1 83 ? 9.131 10.355 0.983 1.00 98.19 83 GLY A N 1
ATOM 640 C CA . GLY A 1 83 ? 8.309 11.159 0.087 1.00 98.19 83 GLY A CA 1
ATOM 641 C C . GLY A 1 83 ? 6.825 11.271 0.391 1.00 98.19 83 GLY A C 1
ATOM 642 O O . GLY A 1 83 ? 6.409 11.609 1.502 1.00 98.19 83 GLY A O 1
ATOM 643 N N . LEU A 1 84 ? 6.044 11.174 -0.679 1.00 98.50 84 LEU A N 1
ATOM 644 C CA . LEU A 1 84 ? 4.592 11.261 -0.675 1.00 98.50 84 LEU A CA 1
ATOM 645 C C . LEU A 1 84 ? 4.052 10.182 -1.601 1.00 98.50 84 LEU A C 1
ATOM 647 O O . LEU A 1 84 ? 4.475 10.146 -2.753 1.00 98.50 84 LEU A O 1
ATOM 651 N N . VAL A 1 85 ? 3.129 9.399 -1.072 1.00 98.50 85 VAL A N 1
ATOM 652 C CA . VAL A 1 85 ? 2.518 8.207 -1.664 1.00 98.50 85 VAL A CA 1
ATOM 653 C C . VAL A 1 85 ? 1.018 8.494 -1.805 1.00 98.50 85 VAL A C 1
ATOM 655 O O . VAL A 1 85 ? 0.460 9.266 -1.003 1.00 98.50 85 VAL A O 1
ATOM 658 N N . PHE A 1 86 ? 0.418 8.078 -2.916 1.00 98.50 86 PHE A N 1
ATOM 659 C CA . PHE A 1 86 ? -0.939 8.460 -3.306 1.00 98.50 86 PHE A CA 1
ATOM 660 C C . PHE A 1 86 ? -1.554 7.385 -4.189 1.00 98.50 86 PHE A C 1
ATOM 662 O O . PHE A 1 86 ? -1.529 7.534 -5.411 1.00 98.50 86 PHE A O 1
ATOM 669 N N . ASP A 1 87 ? -2.230 6.433 -3.574 1.00 97.88 87 ASP A N 1
ATOM 670 C CA . ASP A 1 87 ?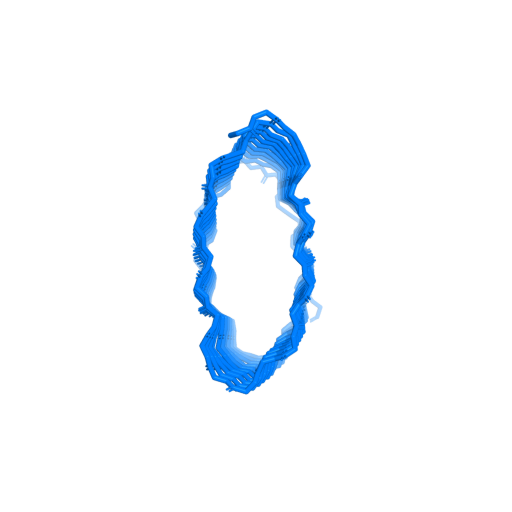 -2.610 5.222 -4.281 1.00 97.88 87 ASP A CA 1
ATOM 671 C C . ASP A 1 87 ? -4.115 5.056 -4.294 1.00 97.88 87 ASP A C 1
ATOM 673 O O . ASP A 1 87 ? -4.898 5.763 -3.637 1.00 97.88 87 ASP A O 1
ATOM 677 N N . THR A 1 88 ? -4.555 4.324 -5.302 1.00 98.19 88 THR A N 1
ATOM 678 C CA . THR A 1 88 ? -5.966 4.106 -5.559 1.00 98.19 88 THR A CA 1
ATOM 679 C C . THR A 1 88 ? -6.117 2.794 -6.292 1.00 98.19 88 THR A C 1
ATOM 681 O O . THR A 1 88 ? -5.867 2.726 -7.498 1.00 98.19 88 THR A O 1
ATOM 684 N N . GLU A 1 89 ? -6.632 1.799 -5.588 1.00 97.81 89 GLU A N 1
ATOM 685 C CA . GLU A 1 89 ? -6.804 0.458 -6.124 1.00 97.81 89 GLU A CA 1
ATOM 686 C C . GLU A 1 89 ? -8.282 0.052 -6.229 1.00 97.81 89 GLU A C 1
ATOM 688 O O . GLU A 1 89 ? -9.085 0.229 -5.310 1.00 97.81 89 GLU A O 1
ATOM 693 N N . ASP A 1 90 ? -8.656 -0.545 -7.362 1.00 98.56 90 ASP A N 1
ATOM 694 C CA . ASP A 1 90 ? -9.919 -1.266 -7.553 1.00 98.56 90 ASP A CA 1
ATOM 695 C C . ASP A 1 90 ? -9.589 -2.740 -7.903 1.00 98.56 90 ASP A C 1
ATOM 697 O O . ASP A 1 90 ? -9.173 -3.047 -9.023 1.00 98.56 90 ASP A O 1
ATOM 701 N N . VAL A 1 91 ? -9.793 -3.690 -6.974 1.00 98.44 91 VAL A N 1
ATOM 702 C CA . VAL A 1 91 ? -9.265 -5.069 -7.126 1.00 98.44 91 VAL A CA 1
ATOM 703 C C . VAL A 1 91 ? -10.335 -6.156 -6.973 1.00 98.44 91 VAL A C 1
ATOM 705 O O . VAL A 1 91 ? -10.958 -6.351 -5.924 1.00 98.44 91 VAL A O 1
ATOM 708 N N . GLU A 1 92 ? -10.490 -7.002 -7.997 1.00 98.75 92 GLU A N 1
ATOM 709 C CA . GLU A 1 92 ? -11.233 -8.270 -7.912 1.00 98.75 92 GLU A CA 1
ATOM 710 C C . GLU A 1 92 ? -10.263 -9.446 -7.695 1.00 98.75 92 GLU A C 1
ATOM 712 O O . GLU A 1 92 ? -9.988 -10.236 -8.607 1.00 98.75 92 GLU A O 1
ATOM 717 N N . GLY A 1 93 ? -9.735 -9.608 -6.476 1.00 98.25 93 GLY A N 1
ATOM 718 C CA . GLY A 1 93 ? -8.588 -10.501 -6.331 1.00 98.25 93 GLY A CA 1
ATOM 719 C C . GLY A 1 93 ? -7.963 -10.668 -4.953 1.00 98.25 93 GLY A C 1
ATOM 720 O O . GLY A 1 93 ? -8.622 -11.020 -3.968 1.00 98.25 93 GLY A O 1
ATOM 721 N N . TRP A 1 94 ? -6.640 -10.578 -4.938 1.00 98.31 94 TRP A N 1
ATOM 722 C CA . TRP A 1 94 ? -5.814 -10.591 -3.741 1.00 98.31 94 TRP A CA 1
ATOM 723 C C . TRP A 1 94 ? -4.821 -9.449 -3.824 1.00 98.31 94 TRP A C 1
ATOM 725 O O . TRP A 1 94 ? -4.128 -9.366 -4.832 1.00 98.31 94 TRP A O 1
ATOM 735 N N . VAL A 1 95 ? -4.721 -8.695 -2.742 1.00 98.44 95 VAL A N 1
ATOM 736 C CA . VAL A 1 95 ? -3.697 -7.682 -2.517 1.00 98.44 95 VAL A CA 1
ATOM 737 C C . VAL A 1 95 ? -2.784 -8.194 -1.407 1.00 98.44 95 VAL A C 1
ATOM 739 O O . VAL A 1 95 ? -3.225 -8.898 -0.480 1.00 98.44 95 VAL A O 1
ATOM 742 N N . LEU A 1 96 ? -1.492 -7.964 -1.579 1.00 98.50 96 LEU A N 1
ATOM 743 C CA . LEU A 1 96 ? -0.485 -8.127 -0.548 1.00 98.50 96 LEU A CA 1
ATOM 744 C C . LEU A 1 96 ? 0.448 -6.937 -0.683 1.00 98.50 96 LEU A C 1
ATOM 746 O O . LEU A 1 96 ? 1.269 -6.956 -1.598 1.00 98.50 96 LEU A O 1
ATOM 750 N N . ASP A 1 97 ? 0.337 -6.003 0.241 1.00 97.75 97 ASP A N 1
ATOM 751 C CA . ASP A 1 97 ? 1.155 -4.805 0.261 1.00 97.75 97 ASP A CA 1
ATOM 752 C C . ASP A 1 97 ? 2.086 -4.797 1.484 1.00 97.75 97 ASP A C 1
ATOM 754 O O . ASP A 1 97 ? 1.935 -5.568 2.449 1.00 97.75 97 ASP A O 1
ATOM 758 N N . THR A 1 98 ? 3.194 -4.082 1.363 1.00 98.06 98 THR A N 1
ATOM 759 C CA . THR A 1 98 ? 4.160 -3.830 2.416 1.00 98.06 98 THR A CA 1
ATOM 760 C C . THR A 1 98 ? 4.870 -2.508 2.143 1.00 98.06 98 THR A C 1
ATOM 762 O O . THR A 1 98 ? 5.813 -2.476 1.347 1.00 98.06 98 THR A O 1
ATOM 765 N N . GLU A 1 99 ? 4.532 -1.485 2.918 1.00 97.50 99 GLU A N 1
ATOM 766 C CA . GLU A 1 99 ? 5.106 -0.147 2.792 1.00 97.50 99 GLU A CA 1
ATOM 767 C C . GLU A 1 99 ? 6.084 0.222 3.932 1.00 97.50 99 GLU A C 1
ATOM 769 O O . GLU A 1 99 ? 5.910 -0.147 5.099 1.00 97.50 99 GLU A O 1
ATOM 774 N N . ASP A 1 100 ? 7.129 0.994 3.606 1.00 98.50 100 ASP A N 1
ATOM 775 C CA . ASP A 1 100 ? 8.005 1.710 4.558 1.00 98.50 100 ASP A CA 1
ATOM 776 C C . ASP A 1 100 ? 8.150 3.178 4.110 1.00 98.50 100 ASP A C 1
ATOM 778 O O . ASP A 1 100 ? 8.849 3.481 3.133 1.00 98.50 100 ASP A O 1
ATOM 782 N N . VAL A 1 101 ? 7.479 4.108 4.806 1.00 98.44 101 VAL A N 1
ATOM 783 C CA . VAL A 1 101 ? 7.327 5.502 4.346 1.00 98.44 101 VAL A CA 1
ATOM 784 C C . VAL A 1 101 ? 7.798 6.532 5.381 1.00 98.44 101 VAL A C 1
ATOM 786 O O . VAL A 1 101 ? 7.192 6.767 6.430 1.00 98.44 101 VAL A O 1
ATOM 789 N N . GLU A 1 102 ? 8.830 7.306 5.027 1.00 98.69 102 GLU A N 1
ATOM 790 C CA . GLU A 1 102 ? 9.208 8.542 5.734 1.00 98.69 102 GLU A CA 1
ATOM 791 C C . GLU A 1 102 ? 8.493 9.752 5.100 1.00 98.69 102 GLU A C 1
ATOM 793 O O . GLU A 1 102 ? 9.094 10.561 4.376 1.00 98.69 102 GLU A O 1
ATOM 798 N N . GLY A 1 103 ? 7.189 9.910 5.349 1.00 98.06 103 GLY A N 1
ATOM 799 C CA . GLY A 1 103 ? 6.410 10.775 4.466 1.00 98.06 103 GLY A CA 1
ATOM 800 C C . GLY A 1 103 ? 4.950 11.028 4.807 1.00 98.06 103 GLY A C 1
ATOM 801 O O . GLY A 1 103 ? 4.576 11.318 5.946 1.00 98.06 103 GLY A O 1
ATOM 802 N N . TRP A 1 104 ? 4.139 11.085 3.756 1.00 98.38 104 TRP A N 1
ATOM 803 C CA . TRP A 1 104 ? 2.691 10.990 3.879 1.00 98.38 104 TRP A CA 1
ATOM 804 C C . TRP A 1 104 ? 2.189 9.956 2.894 1.00 98.38 104 TRP A C 1
ATOM 806 O O . TRP A 1 104 ? 2.613 9.997 1.740 1.00 98.38 104 TRP A O 1
ATOM 816 N N . VAL A 1 105 ? 1.233 9.172 3.357 1.00 98.50 105 VAL A N 1
ATOM 817 C CA . VAL A 1 105 ? 0.484 8.195 2.581 1.00 98.50 105 VAL A CA 1
ATOM 818 C C . VAL A 1 105 ? -0.950 8.701 2.457 1.00 98.50 105 VAL A C 1
ATOM 820 O O . VAL A 1 105 ? -1.492 9.349 3.371 1.00 98.50 105 VAL A O 1
ATOM 823 N N . LEU A 1 106 ? -1.528 8.513 1.279 1.00 98.50 106 LEU A N 1
ATOM 824 C CA . LEU A 1 106 ? -2.958 8.625 1.058 1.00 98.50 106 LEU A CA 1
ATOM 825 C C . LEU A 1 106 ? -3.378 7.451 0.192 1.00 98.50 106 LEU A C 1
ATOM 827 O O . LEU A 1 106 ? -3.220 7.552 -1.021 1.00 98.50 106 LEU A O 1
ATOM 831 N N . ASP A 1 107 ? -3.998 6.463 0.808 1.00 97.94 107 ASP A N 1
ATOM 832 C CA . ASP A 1 107 ? -4.504 5.303 0.099 1.00 97.94 107 ASP A CA 1
ATOM 833 C C . ASP A 1 107 ? -6.043 5.305 0.041 1.00 97.94 107 ASP A C 1
ATOM 835 O O . ASP A 1 107 ? -6.754 6.030 0.760 1.00 97.94 107 ASP A O 1
ATOM 839 N N . THR A 1 108 ? -6.584 4.642 -0.972 1.00 98.06 108 THR A N 1
ATOM 840 C CA . THR A 1 108 ? -8.003 4.403 -1.170 1.00 98.06 108 THR A CA 1
ATOM 841 C C . THR A 1 108 ? -8.206 3.110 -1.958 1.00 98.06 108 THR A C 1
ATOM 843 O O . THR A 1 108 ? -8.130 3.121 -3.189 1.00 98.06 108 THR A O 1
ATOM 846 N N . GLU A 1 109 ? -8.649 2.059 -1.275 1.00 97.62 109 GLU A N 1
ATOM 847 C CA . GLU A 1 109 ? -8.918 0.757 -1.891 1.00 97.62 109 GLU A CA 1
ATOM 848 C C . GLU A 1 109 ? -10.424 0.393 -1.985 1.00 97.62 109 GLU A C 1
ATOM 850 O O . GLU A 1 109 ? -11.220 0.647 -1.072 1.00 97.62 109 GLU A O 1
ATOM 855 N N . ASP A 1 110 ? -10.850 -0.292 -3.060 1.00 98.50 110 ASP A N 1
ATOM 856 C CA . ASP A 1 110 ? -12.093 -1.101 -3.109 1.00 98.50 110 ASP A CA 1
ATOM 857 C C . ASP A 1 110 ? -11.778 -2.531 -3.581 1.00 98.50 110 ASP A C 1
ATOM 859 O O . ASP A 1 110 ? -11.509 -2.789 -4.758 1.00 98.50 110 ASP A O 1
ATOM 863 N N . VAL A 1 111 ? -11.864 -3.501 -2.662 1.00 98.56 111 VAL A N 1
ATOM 864 C CA . VAL A 1 111 ? -11.424 -4.883 -2.912 1.00 98.56 111 VAL A CA 1
ATOM 865 C C . VAL A 1 111 ? -12.563 -5.898 -2.745 1.00 98.56 111 VAL A C 1
ATOM 867 O O . VAL A 1 111 ? -13.104 -6.129 -1.654 1.00 98.56 111 VAL A O 1
ATOM 870 N N . GLU A 1 112 ? -12.897 -6.646 -3.807 1.00 98.69 112 GLU A N 1
ATOM 871 C CA . GLU A 1 112 ? -13.686 -7.891 -3.711 1.00 98.69 112 GLU A CA 1
ATOM 872 C C . GLU A 1 112 ? -12.750 -9.101 -3.600 1.00 98.69 112 GLU A C 1
ATOM 874 O O . GLU A 1 112 ? -12.543 -9.862 -4.550 1.00 98.69 112 GLU A O 1
ATOM 879 N N . GLY A 1 113 ? -12.188 -9.317 -2.410 1.00 98.25 113 GLY A N 1
ATOM 880 C CA . GLY A 1 113 ? -11.035 -10.202 -2.346 1.00 98.25 113 GLY A CA 1
ATOM 881 C C . GLY A 1 113 ? -10.477 -10.507 -0.970 1.00 98.25 113 GLY A C 1
ATOM 882 O O . GLY A 1 113 ? -11.192 -10.887 -0.033 1.00 98.25 113 GLY A O 1
ATOM 883 N N . ARG A 1 114 ? -9.152 -10.475 -0.889 1.00 98.62 114 ARG A N 1
ATOM 884 C CA . ARG A 1 114 ? -8.427 -10.451 0.374 1.00 98.62 114 ARG A CA 1
ATOM 885 C C . ARG A 1 114 ? -7.325 -9.416 0.284 1.00 98.62 114 ARG A C 1
ATOM 887 O O . ARG A 1 114 ? -6.596 -9.461 -0.699 1.00 98.62 114 ARG A O 1
ATOM 894 N N . VAL A 1 115 ? -7.203 -8.640 1.341 1.00 98.50 115 VAL A N 1
ATOM 895 C CA . VAL A 1 115 ? -6.131 -7.683 1.565 1.00 98.50 115 VAL A CA 1
ATOM 896 C C . VAL A 1 115 ? -5.249 -8.246 2.673 1.00 98.50 115 VAL A C 1
ATOM 898 O O . VAL A 1 115 ? -5.733 -8.915 3.605 1.00 98.50 115 VAL A O 1
ATOM 901 N N . LEU A 1 116 ? -3.944 -8.106 2.495 1.00 98.44 116 LEU A N 1
ATOM 902 C CA . LEU A 1 116 ? -2.971 -8.264 3.556 1.00 98.44 116 LEU A CA 1
ATOM 903 C C . LEU A 1 116 ? -2.031 -7.086 3.439 1.00 98.44 116 LEU A C 1
ATOM 905 O O . LEU A 1 116 ? -1.243 -7.080 2.500 1.00 98.44 116 LEU A O 1
ATOM 909 N N . ASP A 1 117 ? -2.095 -6.199 4.409 1.00 97.75 117 ASP A N 1
ATOM 910 C CA . ASP A 1 117 ? -1.266 -5.013 4.438 1.00 97.75 117 ASP A CA 1
ATOM 911 C C . ASP A 1 117 ? -0.340 -5.030 5.665 1.00 97.75 117 ASP A C 1
ATOM 913 O O . ASP A 1 117 ? -0.529 -5.784 6.638 1.00 97.75 117 ASP A O 1
ATOM 917 N N . THR A 1 118 ? 0.800 -4.367 5.538 1.00 97.88 118 THR A N 1
ATOM 918 C CA . THR A 1 118 ? 1.781 -4.152 6.588 1.00 97.88 118 THR A CA 1
ATOM 919 C C . THR A 1 118 ? 2.525 -2.847 6.329 1.00 97.88 118 THR A C 1
ATOM 921 O O . THR A 1 118 ? 3.499 -2.842 5.574 1.00 97.88 118 THR A O 1
ATOM 924 N N . GLU A 1 119 ? 2.165 -1.808 7.072 1.00 97.56 119 GLU A N 1
ATOM 925 C CA . GLU A 1 119 ? 2.784 -0.487 6.973 1.00 97.56 119 GLU A CA 1
ATOM 926 C C . GLU A 1 119 ? 3.761 -0.177 8.131 1.00 97.56 119 GLU A C 1
ATOM 928 O O . GLU A 1 119 ? 3.531 -0.527 9.297 1.00 97.56 119 GLU A O 1
ATOM 933 N N . ASP A 1 120 ? 4.854 0.535 7.829 1.00 98.44 120 ASP A N 1
ATOM 934 C CA . ASP A 1 120 ? 5.718 1.235 8.801 1.00 98.44 120 ASP A CA 1
ATOM 935 C C . ASP A 1 120 ? 5.892 2.702 8.362 1.00 98.44 120 ASP A C 1
ATOM 937 O O . ASP A 1 120 ? 6.552 2.990 7.360 1.00 98.44 120 ASP A O 1
ATOM 941 N N . VAL A 1 121 ? 5.285 3.652 9.087 1.00 98.44 121 VAL A N 1
ATOM 942 C CA . VAL A 1 121 ? 5.194 5.055 8.641 1.00 98.44 121 VAL A CA 1
ATOM 943 C C . VAL A 1 121 ? 5.697 6.053 9.691 1.00 98.44 121 VAL A C 1
ATOM 945 O O . VAL A 1 121 ? 5.071 6.324 10.723 1.00 98.44 121 VAL A O 1
ATOM 948 N N . GLU A 1 122 ? 6.782 6.768 9.373 1.00 98.62 122 GLU A N 1
ATOM 949 C CA . GLU A 1 122 ? 7.216 7.971 10.104 1.00 98.62 122 GLU A CA 1
ATOM 950 C C . GLU A 1 122 ? 6.551 9.231 9.511 1.00 98.62 122 GLU A C 1
ATOM 952 O O . GLU A 1 122 ? 7.193 10.075 8.868 1.00 98.62 122 GLU A O 1
ATOM 957 N N . GLY A 1 123 ? 5.239 9.399 9.716 1.00 97.88 123 GLY A N 1
ATOM 958 C CA . GLY A 1 123 ? 4.512 10.330 8.856 1.00 97.88 123 GLY A CA 1
ATOM 959 C C . GLY A 1 123 ? 3.058 10.641 9.179 1.00 97.88 123 GLY A C 1
ATOM 960 O O . GLY A 1 123 ? 2.670 10.943 10.313 1.00 97.88 123 GLY A O 1
ATOM 961 N N . GLN A 1 124 ? 2.272 10.752 8.114 1.00 98.31 124 GLN A N 1
ATOM 962 C CA . GLN A 1 124 ? 0.823 10.899 8.177 1.00 98.31 124 GLN A CA 1
ATOM 963 C C . GLN A 1 124 ? 0.192 9.927 7.198 1.00 98.31 124 GLN A C 1
ATOM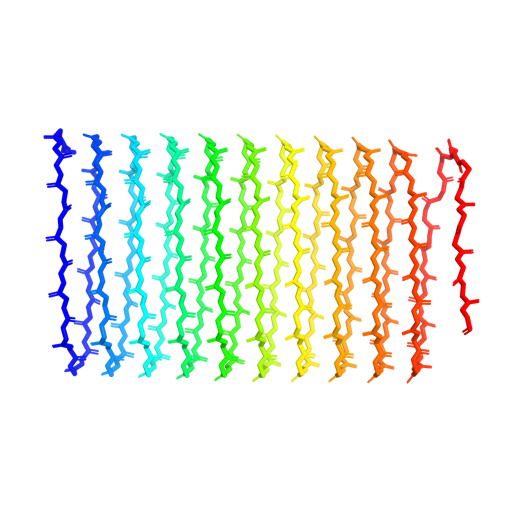 965 O O . GLN A 1 124 ? 0.487 10.034 6.013 1.00 98.31 124 GLN A O 1
ATOM 970 N N . VAL A 1 125 ? -0.696 9.088 7.707 1.00 98.31 125 VAL A N 1
ATOM 971 C CA . VAL A 1 125 ? -1.492 8.137 6.938 1.00 98.31 125 VAL A CA 1
ATOM 972 C C . VAL A 1 125 ? -2.921 8.663 6.866 1.00 98.31 125 VAL A C 1
ATOM 974 O O . VAL A 1 125 ? -3.457 9.229 7.836 1.00 98.31 125 VAL A O 1
ATOM 977 N N . LEU A 1 126 ? -3.496 8.587 5.675 1.00 98.38 126 LEU A N 1
ATOM 978 C CA . LEU A 1 126 ? -4.911 8.796 5.439 1.00 98.38 126 LEU A CA 1
ATOM 979 C C . LEU A 1 126 ? -5.386 7.673 4.535 1.00 98.38 126 LEU A C 1
ATOM 981 O O . LEU A 1 126 ? -5.213 7.784 3.327 1.00 98.38 126 LEU A O 1
ATOM 985 N N . ASP A 1 127 ? -6.028 6.691 5.136 1.00 97.75 127 ASP A N 1
ATOM 986 C CA . ASP A 1 127 ? -6.519 5.523 4.433 1.00 97.75 127 ASP A CA 1
ATOM 987 C C . ASP A 1 127 ? -8.062 5.509 4.387 1.00 97.75 127 ASP A C 1
ATOM 989 O O . ASP A 1 127 ? -8.772 6.190 5.150 1.00 97.75 127 ASP A O 1
ATOM 993 N N . THR A 1 128 ? -8.607 4.892 3.346 1.00 97.88 128 THR A N 1
ATOM 994 C CA . THR A 1 128 ? -10.029 4.691 3.118 1.00 97.88 128 THR A CA 1
ATOM 995 C C . THR A 1 128 ? -10.260 3.394 2.350 1.00 97.88 128 THR A C 1
ATOM 997 O O . THR A 1 128 ? -10.341 3.410 1.120 1.00 97.88 128 THR A O 1
ATOM 1000 N N . GLU A 1 129 ? -10.539 2.318 3.076 1.00 97.19 129 GLU A N 1
ATOM 1001 C CA . GLU A 1 129 ? -10.853 1.023 2.478 1.00 97.19 129 GLU A CA 1
ATOM 1002 C C . GLU A 1 129 ? -12.355 0.718 2.325 1.00 97.19 129 GLU A C 1
ATOM 1004 O O . GLU A 1 129 ? -13.216 1.028 3.163 1.00 97.19 129 GLU A O 1
ATOM 1009 N N . GLY A 1 130 ? -12.683 -0.021 1.263 1.00 98.00 130 GLY A N 1
ATOM 1010 C CA . GLY A 1 130 ? -13.956 -0.712 1.087 1.00 98.00 130 GLY A CA 1
ATOM 1011 C C . GLY A 1 130 ? -13.769 -2.177 0.699 1.00 98.00 130 GLY A C 1
ATOM 1012 O O . GLY A 1 130 ? -13.601 -2.496 -0.474 1.00 98.00 130 GLY A O 1
ATOM 1013 N N . VAL A 1 131 ? -13.914 -3.117 1.639 1.00 98.31 131 VAL A N 1
ATOM 1014 C CA . VAL A 1 131 ? -13.571 -4.529 1.378 1.00 98.31 131 VAL A CA 1
ATOM 1015 C C . VAL A 1 131 ? -14.764 -5.478 1.505 1.00 98.31 131 VAL A C 1
ATOM 1017 O O . VAL A 1 131 ? -15.437 -5.598 2.531 1.00 98.31 131 VAL A O 1
ATOM 1020 N N . LYS A 1 132 ? -14.999 -6.299 0.473 1.00 98.62 132 LYS A N 1
ATOM 1021 C CA . LYS A 1 132 ? -15.905 -7.466 0.544 1.00 98.62 132 LYS A CA 1
ATOM 1022 C C . LYS A 1 132 ? -15.113 -8.754 0.653 1.00 98.62 132 LYS A C 1
ATOM 1024 O O . LYS A 1 132 ? -15.019 -9.534 -0.300 1.00 98.62 132 LYS A O 1
ATOM 1029 N N . GLY A 1 133 ? -14.575 -9.030 1.836 1.00 97.94 133 GLY A N 1
ATOM 1030 C CA . GLY A 1 133 ? -13.600 -10.104 1.921 1.00 97.94 133 GLY A CA 1
ATOM 1031 C C . GLY A 1 133 ? -12.969 -10.366 3.275 1.00 97.94 133 GLY A C 1
ATOM 1032 O O . GLY A 1 133 ? -13.644 -10.692 4.258 1.00 97.94 133 GLY A O 1
ATOM 1033 N N . GLN A 1 134 ? -11.644 -10.427 3.265 1.00 98.31 134 GLN A N 1
ATOM 1034 C CA . GLN A 1 134 ? -10.813 -10.616 4.449 1.00 98.31 134 GLN A CA 1
ATOM 1035 C C . GLN A 1 134 ? -9.739 -9.545 4.412 1.00 98.31 134 GLN A C 1
ATOM 1037 O O . GLN A 1 134 ? -9.004 -9.530 3.432 1.00 98.31 134 GLN A O 1
ATOM 1042 N N . VAL A 1 135 ? -9.665 -8.750 5.467 1.00 98.12 135 VAL A N 1
ATOM 1043 C CA . VAL A 1 135 ? -8.592 -7.792 5.714 1.00 98.12 135 VAL A CA 1
ATOM 1044 C C . VAL A 1 135 ? -7.714 -8.372 6.816 1.00 98.12 135 VAL A C 1
ATOM 1046 O O . VAL A 1 135 ? -8.213 -8.990 7.775 1.00 98.12 135 VAL A O 1
ATOM 1049 N N . LEU A 1 136 ? -6.408 -8.299 6.604 1.00 98.06 136 LEU A N 1
ATOM 1050 C CA . LEU A 1 136 ? -5.399 -8.526 7.622 1.00 98.06 136 LEU A CA 1
ATOM 1051 C C . LEU A 1 136 ? -4.438 -7.356 7.549 1.00 98.06 136 LEU A C 1
ATOM 1053 O O . LEU A 1 136 ? -3.607 -7.359 6.651 1.00 98.06 136 LEU A O 1
ATOM 1057 N N . ASP A 1 137 ? -4.527 -6.472 8.520 1.00 97.00 137 ASP A N 1
ATOM 1058 C CA . ASP A 1 137 ? -3.701 -5.282 8.568 1.00 97.00 137 ASP A CA 1
ATOM 1059 C C . ASP A 1 137 ? -2.784 -5.308 9.806 1.00 97.00 137 ASP A C 1
ATOM 1061 O O . ASP A 1 137 ? -3.017 -6.033 10.794 1.00 97.00 137 ASP A O 1
ATOM 1065 N N . THR A 1 138 ? -1.625 -4.674 9.689 1.00 97.12 138 THR A N 1
ATOM 1066 C CA . THR A 1 138 ? -0.644 -4.478 10.744 1.00 97.12 138 THR A CA 1
ATOM 1067 C C . THR A 1 138 ? 0.135 -3.189 10.498 1.00 97.12 138 THR A C 1
ATOM 1069 O O . THR A 1 138 ? 1.122 -3.209 9.765 1.00 97.12 138 THR A O 1
ATOM 1072 N N . GLU A 1 139 ? -0.207 -2.142 11.239 1.00 96.50 139 GLU A N 1
ATOM 1073 C CA . GLU A 1 139 ? 0.457 -0.839 11.161 1.00 96.50 139 GLU A CA 1
ATOM 1074 C C . GLU A 1 139 ? 1.434 -0.570 12.332 1.00 96.50 139 GLU A C 1
ATOM 1076 O O . GLU A 1 139 ? 1.163 -0.894 13.500 1.00 96.50 139 GLU A O 1
ATOM 1081 N N . ASP A 1 140 ? 2.562 0.092 12.046 1.00 97.94 140 ASP A N 1
ATOM 1082 C CA . ASP A 1 140 ? 3.425 0.782 13.027 1.00 97.94 140 ASP A CA 1
ATOM 1083 C C . ASP A 1 140 ? 3.625 2.247 12.593 1.00 97.94 140 ASP A C 1
ATOM 1085 O O . ASP A 1 140 ? 4.271 2.525 11.584 1.00 97.94 140 ASP A O 1
ATOM 1089 N N . VAL A 1 141 ? 3.057 3.212 13.331 1.00 97.75 141 VAL A N 1
ATOM 1090 C CA . VAL A 1 141 ? 3.029 4.623 12.895 1.00 97.75 141 VAL A CA 1
ATOM 1091 C C . VAL A 1 141 ? 3.553 5.592 13.961 1.00 97.75 141 VAL A C 1
ATOM 1093 O O . VAL A 1 141 ? 2.959 5.813 15.024 1.00 97.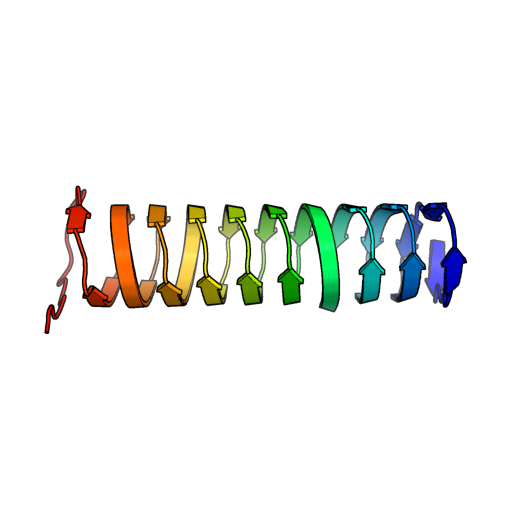75 141 VAL A O 1
ATOM 1096 N N . GLU A 1 142 ? 4.615 6.337 13.639 1.00 98.19 142 GLU A N 1
ATOM 1097 C CA . GLU A 1 142 ? 5.076 7.499 14.417 1.00 98.19 142 GLU A CA 1
ATOM 1098 C C . GLU A 1 142 ? 4.464 8.808 13.871 1.00 98.19 142 GLU A C 1
ATOM 1100 O O . GLU A 1 142 ? 5.154 9.671 13.313 1.00 98.19 142 GLU A O 1
ATOM 1105 N N . GLY A 1 143 ? 3.149 9.005 14.033 1.00 96.69 143 GLY A N 1
ATOM 1106 C CA . GLY A 1 143 ? 2.473 9.981 13.173 1.00 96.69 143 GLY A CA 1
ATOM 1107 C C . GLY A 1 143 ? 1.061 10.446 13.520 1.00 96.69 143 GLY A C 1
ATOM 1108 O O . GLY A 1 143 ? 0.663 10.601 14.680 1.00 96.69 143 GLY A O 1
ATOM 1109 N N . TRP A 1 144 ? 0.327 10.811 12.469 1.00 96.62 144 TRP A N 1
ATOM 1110 C CA . TRP A 1 144 ? -1.133 10.865 12.511 1.00 96.62 144 TRP A CA 1
ATOM 1111 C C . TRP A 1 144 ? -1.685 9.804 11.579 1.00 96.62 144 TRP A C 1
ATOM 1113 O O . TRP A 1 144 ? -1.259 9.765 10.434 1.00 96.62 144 TRP A O 1
ATOM 1123 N N . VAL A 1 145 ? -2.688 9.086 12.052 1.00 97.44 145 VAL A N 1
ATOM 1124 C CA . VAL A 1 145 ? -3.491 8.159 11.265 1.00 97.44 145 VAL A CA 1
ATOM 1125 C C . VAL A 1 145 ? -4.919 8.695 11.228 1.00 97.44 145 VAL A C 1
ATOM 1127 O O . VAL A 1 145 ? -5.448 9.214 12.229 1.00 97.44 145 VAL A O 1
ATOM 1130 N N . LEU A 1 146 ? -5.515 8.666 10.044 1.00 97.56 146 LEU A N 1
ATOM 1131 C CA . LEU A 1 146 ? -6.952 8.764 9.871 1.00 97.56 146 LEU A CA 1
ATOM 1132 C C . LEU A 1 146 ? -7.366 7.648 8.934 1.00 97.56 146 LEU A C 1
ATOM 1134 O O . LEU A 1 146 ? -7.091 7.752 7.748 1.00 97.56 146 LEU A O 1
ATOM 1138 N N . ASP A 1 147 ? -8.065 6.677 9.485 1.00 96.50 147 ASP A N 1
ATOM 1139 C CA . ASP A 1 147 ? -8.553 5.524 8.754 1.00 96.50 147 ASP A CA 1
ATOM 1140 C C . ASP A 1 147 ? -10.097 5.552 8.722 1.00 96.50 147 ASP A C 1
ATOM 1142 O O . ASP A 1 147 ? -10.776 6.040 9.647 1.00 96.50 147 ASP A O 1
ATOM 1146 N N . THR A 1 148 ? -10.656 5.139 7.585 1.00 96.62 148 THR A N 1
ATOM 1147 C CA . THR A 1 148 ? -12.083 4.907 7.418 1.00 96.62 148 THR A CA 1
ATOM 1148 C C . THR A 1 148 ? -12.374 3.633 6.621 1.00 96.62 148 THR A C 1
ATOM 1150 O O . THR A 1 148 ? -12.415 3.683 5.393 1.00 96.62 148 THR A O 1
ATOM 1153 N N . GLU A 1 149 ? -12.756 2.563 7.313 1.00 96.06 149 GLU A N 1
ATOM 1154 C CA . GLU A 1 149 ? -13.113 1.277 6.704 1.00 96.06 149 GLU A CA 1
ATOM 1155 C C . GLU A 1 149 ? -14.637 1.030 6.537 1.00 96.06 149 GLU A C 1
ATOM 1157 O O . GLU A 1 149 ? -15.460 1.331 7.417 1.00 96.06 149 GLU A O 1
ATOM 1162 N N . ASP A 1 150 ? -15.031 0.372 5.436 1.00 97.69 150 ASP A N 1
ATOM 1163 C CA . ASP A 1 150 ? -16.341 -0.295 5.250 1.00 97.69 150 ASP A CA 1
ATOM 1164 C C . ASP A 1 150 ? -16.146 -1.757 4.796 1.00 97.69 150 ASP A C 1
ATOM 1166 O O . ASP A 1 150 ? -15.840 -2.030 3.630 1.00 97.69 150 ASP A O 1
ATOM 1170 N N . VAL A 1 151 ? -16.350 -2.725 5.703 1.00 97.56 151 VAL A N 1
ATOM 1171 C CA . VAL A 1 151 ? -16.013 -4.141 5.459 1.00 97.56 151 VAL A CA 1
ATOM 1172 C C . VAL A 1 151 ? -17.211 -5.093 5.589 1.00 97.56 151 VAL A C 1
ATOM 1174 O O . VAL A 1 151 ? -17.745 -5.366 6.669 1.00 97.56 151 VAL A O 1
ATOM 1177 N N . GLU A 1 152 ? -17.563 -5.782 4.496 1.00 98.12 152 GLU A N 1
ATOM 1178 C CA . GLU A 1 152 ? -18.458 -6.953 4.512 1.00 98.12 152 GLU A CA 1
ATOM 1179 C C . GLU A 1 152 ? -17.642 -8.256 4.639 1.00 98.12 152 GLU A C 1
ATOM 1181 O O . GLU A 1 152 ? -17.490 -9.025 3.678 1.00 98.12 152 GLU A O 1
ATOM 1186 N N . GLY A 1 153 ? -17.099 -8.549 5.826 1.00 96.62 153 GLY A N 1
ATOM 1187 C CA . GLY A 1 153 ? -16.047 -9.565 5.883 1.00 96.62 153 GLY A CA 1
ATOM 1188 C C . GLY A 1 153 ? -15.521 -10.016 7.240 1.00 96.62 153 GLY A C 1
ATOM 1189 O O . GLY A 1 153 ? -16.247 -10.246 8.212 1.00 96.62 153 GLY A O 1
ATOM 1190 N N . GLN A 1 154 ? -14.228 -10.319 7.251 1.00 96.25 154 GLN A N 1
ATOM 1191 C CA . GLN A 1 154 ? -13.450 -10.542 8.464 1.00 96.25 154 GLN A CA 1
ATOM 1192 C C . GLN A 1 154 ? -12.308 -9.538 8.468 1.00 96.25 154 GLN A C 1
ATOM 1194 O O . GLN A 1 154 ? -11.564 -9.533 7.497 1.00 96.25 154 GLN A O 1
ATOM 1199 N N . VAL A 1 155 ? -12.167 -8.808 9.565 1.00 95.88 155 VAL A N 1
ATOM 1200 C CA . VAL A 1 155 ? -11.051 -7.900 9.825 1.00 95.88 155 VAL A CA 1
ATOM 1201 C C . VAL A 1 155 ? -10.208 -8.503 10.944 1.00 95.88 155 VAL A C 1
ATOM 1203 O O . VAL A 1 155 ? -10.742 -9.031 11.937 1.00 95.88 155 VAL A O 1
ATOM 1206 N N . LEU A 1 156 ? -8.898 -8.526 10.733 1.00 95.94 156 LEU A N 1
ATOM 1207 C CA . LEU A 1 156 ? -7.905 -8.751 11.768 1.00 95.94 156 LEU A CA 1
ATOM 1208 C C . LEU A 1 156 ? -6.898 -7.621 11.661 1.00 95.94 156 LEU A C 1
ATOM 1210 O O . LEU A 1 156 ? -6.126 -7.629 10.717 1.00 95.94 156 LEU A O 1
ATOM 1214 N N . ASP A 1 157 ? -6.896 -6.752 12.650 1.00 93.69 157 ASP A N 1
ATOM 1215 C CA . ASP A 1 157 ? -6.048 -5.572 12.666 1.00 93.69 157 ASP A CA 1
ATOM 1216 C C . ASP A 1 157 ? -5.133 -5.593 13.916 1.00 93.69 157 ASP A C 1
ATOM 1218 O O . ASP A 1 157 ? -5.411 -6.255 14.934 1.00 93.69 157 ASP A O 1
ATOM 1222 N N . THR A 1 158 ? -3.939 -5.025 13.788 1.00 93.12 158 THR A N 1
ATOM 1223 C CA . THR A 1 158 ? -2.937 -4.857 14.834 1.00 93.12 158 THR A CA 1
ATOM 1224 C C . THR A 1 158 ? -2.143 -3.569 14.627 1.00 93.12 158 THR A C 1
ATOM 1226 O O . THR A 1 158 ? -1.121 -3.592 13.953 1.00 93.12 158 THR A O 1
ATOM 1229 N N . GLU A 1 159 ? -2.514 -2.524 15.358 1.00 92.81 159 GLU A N 1
ATOM 1230 C CA . GLU A 1 159 ? -1.822 -1.231 15.327 1.00 92.81 159 GLU A CA 1
ATOM 1231 C C . GLU A 1 159 ? -0.864 -0.994 16.522 1.00 92.81 159 GLU A C 1
ATOM 1233 O O . GLU A 1 159 ? -1.190 -1.281 17.688 1.00 92.81 159 GLU A O 1
ATOM 1238 N N . ASP A 1 160 ? 0.294 -0.373 16.267 1.00 94.44 160 ASP A N 1
ATOM 1239 C CA . ASP A 1 160 ? 1.151 0.307 17.260 1.00 94.44 160 ASP A CA 1
ATOM 1240 C C . ASP A 1 160 ? 1.385 1.765 16.818 1.00 94.44 160 ASP A C 1
ATOM 1242 O O . ASP A 1 160 ? 2.014 2.019 15.797 1.00 94.44 160 ASP A O 1
ATOM 1246 N N . VAL A 1 161 ? 0.866 2.754 17.561 1.00 93.69 161 VAL A N 1
ATOM 1247 C CA . VAL A 1 161 ? 0.912 4.165 17.116 1.00 93.69 161 VAL A CA 1
ATOM 1248 C C . VAL A 1 161 ? 1.447 5.112 18.192 1.00 93.69 161 VAL A C 1
ATOM 1250 O O . VAL A 1 161 ? 0.831 5.335 19.243 1.00 93.69 161 VAL A O 1
ATOM 1253 N N . GLU A 1 162 ? 2.542 5.822 17.903 1.00 94.94 162 GLU A N 1
ATOM 1254 C CA . GLU A 1 162 ? 3.056 6.935 18.718 1.00 94.94 162 GLU A CA 1
ATOM 1255 C C . GLU A 1 162 ? 2.515 8.295 18.227 1.00 94.94 162 GLU A C 1
ATOM 1257 O O . GLU A 1 162 ? 3.253 9.163 17.749 1.00 94.94 162 GLU A O 1
ATOM 1262 N N . GLY A 1 163 ? 1.205 8.535 18.367 1.00 92.88 163 GLY A N 1
ATOM 1263 C CA . GLY A 1 163 ? 0.603 9.599 17.561 1.00 92.88 163 GLY A CA 1
ATOM 1264 C C . GLY A 1 163 ? -0.798 10.093 17.901 1.00 92.88 163 GLY A C 1
ATOM 1265 O O . GLY A 1 163 ? -1.194 10.297 19.056 1.00 92.88 163 GLY A O 1
ATOM 1266 N N . TRP A 1 164 ? -1.528 10.425 16.844 1.00 91.44 164 TRP A N 1
ATOM 1267 C CA . TRP A 1 164 ? -2.959 10.697 16.881 1.00 91.44 164 TRP A CA 1
ATOM 1268 C C . TRP A 1 164 ? -3.645 9.754 15.911 1.00 91.44 164 TRP A C 1
ATOM 1270 O O . TRP A 1 164 ? -3.259 9.742 14.753 1.00 91.44 164 TRP A O 1
ATOM 1280 N N . VAL A 1 165 ? -4.684 9.075 16.373 1.00 92.62 165 VAL A N 1
ATOM 1281 C CA . VAL A 1 165 ? -5.482 8.158 15.561 1.00 92.62 165 VAL A CA 1
ATOM 1282 C C . VAL A 1 165 ? -6.934 8.624 15.563 1.00 92.62 165 VAL A C 1
ATOM 1284 O O . VAL A 1 165 ? -7.452 9.140 16.575 1.00 92.62 165 VAL A O 1
ATOM 1287 N N . LEU A 1 166 ? -7.560 8.532 14.398 1.00 92.94 166 LEU A N 1
ATOM 1288 C CA . LEU A 1 166 ? -8.989 8.695 14.204 1.00 92.94 166 LEU A CA 1
ATOM 1289 C C . LEU A 1 166 ? -9.467 7.592 13.260 1.00 92.94 166 LEU A C 1
ATOM 1291 O O . LEU A 1 166 ? -9.406 7.812 12.056 1.00 92.94 166 LEU A O 1
ATOM 1295 N N . GLU A 1 167 ? -9.998 6.500 13.806 1.00 91.75 167 GLU A N 1
ATOM 1296 C CA . GLU A 1 167 ? -10.665 5.464 13.005 1.00 91.75 167 GLU A CA 1
ATOM 1297 C C . GLU A 1 167 ? -12.182 5.695 12.886 1.00 91.75 167 GLU A C 1
ATOM 1299 O O . GLU A 1 167 ? -12.862 6.211 13.797 1.00 91.75 167 GLU A O 1
ATOM 1304 N N . ILE A 1 168 ? -12.747 5.288 11.750 1.00 90.56 168 ILE A N 1
ATOM 1305 C CA . ILE A 1 168 ? -14.190 5.191 11.523 1.00 90.56 168 ILE A CA 1
ATOM 1306 C C . ILE A 1 168 ? -14.496 3.886 10.792 1.00 90.56 168 ILE A C 1
ATOM 1308 O O . ILE A 1 168 ? -14.397 3.841 9.575 1.00 90.56 168 ILE A O 1
ATOM 1312 N N . GLU A 1 169 ? -15.024 2.904 11.512 1.00 91.12 169 GLU A N 1
ATOM 1313 C CA . GLU A 1 169 ? -15.316 1.581 10.953 1.00 91.12 169 GLU A CA 1
ATOM 1314 C C . GLU A 1 169 ? -16.827 1.307 10.824 1.00 91.12 169 GLU A C 1
ATOM 1316 O O . GLU A 1 169 ? -17.613 1.571 11.750 1.00 91.12 169 GLU A O 1
ATOM 1321 N N . ASP A 1 170 ? -17.241 0.694 9.711 1.00 92.44 170 ASP A N 1
ATOM 1322 C CA . ASP A 1 170 ? -18.539 0.018 9.535 1.00 92.44 170 ASP A CA 1
ATOM 1323 C C . ASP A 1 170 ? -18.306 -1.428 9.059 1.00 92.44 170 ASP A C 1
ATOM 1325 O O . ASP A 1 170 ? -17.866 -1.663 7.938 1.00 92.44 170 ASP A O 1
ATOM 1329 N N . VAL A 1 171 ? -18.580 -2.427 9.910 1.00 90.94 171 VAL A N 1
ATOM 1330 C CA . VAL A 1 171 ? -18.239 -3.832 9.615 1.00 90.94 171 VAL A CA 1
ATOM 1331 C C . VAL A 1 171 ? -19.438 -4.775 9.750 1.00 90.94 171 VAL A C 1
ATOM 1333 O O . VAL A 1 171 ? -19.914 -5.098 10.848 1.00 90.94 171 VAL A O 1
ATOM 1336 N N . GLU A 1 172 ? -19.869 -5.380 8.640 1.00 92.69 172 GLU A N 1
ATOM 1337 C CA . GLU A 1 172 ? -20.825 -6.499 8.618 1.00 92.69 172 GLU A CA 1
ATOM 1338 C C . GLU A 1 172 ? -20.097 -7.855 8.726 1.00 92.69 172 GLU A C 1
ATOM 1340 O O . GLU A 1 172 ? -20.060 -8.659 7.787 1.00 92.69 172 GLU A O 1
ATOM 1345 N N . GLY A 1 173 ? -19.510 -8.156 9.892 1.00 91.06 173 GLY A N 1
ATOM 1346 C CA . GLY A 1 173 ? -18.483 -9.200 9.911 1.00 91.06 173 GLY A CA 1
ATOM 1347 C C . GLY A 1 173 ? -18.026 -9.787 11.242 1.00 91.06 173 GLY A C 1
ATOM 1348 O O . GLY A 1 173 ? -18.774 -9.979 12.207 1.00 91.06 173 GLY A O 1
ATOM 1349 N N . GLN A 1 174 ? -16.770 -10.216 11.256 1.00 88.12 174 GLN A N 1
ATOM 1350 C CA . GLN A 1 174 ? -16.039 -10.502 12.488 1.00 88.12 174 GLN A CA 1
ATOM 1351 C C . GLN A 1 174 ? -14.824 -9.591 12.531 1.00 88.12 174 GLN A C 1
ATOM 1353 O O . GLN A 1 174 ? -14.076 -9.589 11.564 1.00 88.12 174 GLN A O 1
ATOM 1358 N N . VAL A 1 175 ? -14.622 -8.929 13.661 1.00 89.38 175 VAL A N 1
ATOM 1359 C CA . VAL A 1 175 ? -13.467 -8.072 13.925 1.00 89.38 175 VAL A CA 1
ATOM 1360 C C . VAL A 1 175 ? -12.659 -8.692 15.060 1.00 89.38 175 VAL A C 1
ATOM 1362 O O . VAL A 1 175 ? -13.222 -9.167 16.065 1.00 89.38 175 VAL A O 1
ATOM 1365 N N . LEU A 1 176 ? -11.348 -8.750 14.872 1.00 90.00 176 LEU A N 1
ATOM 1366 C CA . LEU A 1 176 ? -10.371 -9.025 15.912 1.00 90.00 176 LEU A CA 1
ATOM 1367 C C . LEU A 1 176 ? -9.296 -7.948 15.818 1.00 90.00 176 LEU A C 1
ATOM 1369 O O . LEU A 1 176 ? -8.453 -8.072 14.947 1.00 90.00 176 LEU A O 1
ATOM 1373 N N . ASP A 1 177 ? -9.306 -6.977 16.719 1.00 86.75 177 ASP A N 1
ATOM 1374 C CA . ASP A 1 177 ? -8.304 -5.908 16.718 1.00 86.75 177 ASP A CA 1
ATOM 1375 C C . ASP A 1 177 ? -7.390 -6.010 17.956 1.00 86.75 177 ASP A C 1
ATOM 1377 O O . ASP A 1 177 ? -7.775 -6.529 19.033 1.00 86.75 177 ASP A O 1
ATOM 1381 N N . THR A 1 178 ? -6.144 -5.564 17.771 1.00 86.69 178 THR A N 1
ATOM 1382 C CA . THR A 1 178 ? -5.226 -5.262 18.865 1.00 86.69 178 THR A CA 1
ATOM 1383 C C . THR A 1 178 ? -4.451 -3.948 18.701 1.00 86.69 178 THR A C 1
ATOM 1385 O O . THR A 1 178 ? -3.324 -3.983 18.230 1.00 86.69 178 THR A O 1
ATOM 1388 N N . GLU A 1 179 ? -4.965 -2.867 19.285 1.00 86.50 179 GLU A N 1
ATOM 1389 C CA . GLU A 1 179 ? -4.267 -1.569 19.428 1.00 86.50 179 GLU A CA 1
ATOM 1390 C C . GLU A 1 179 ? -3.260 -1.453 20.620 1.00 86.50 179 GLU A C 1
ATOM 1392 O O . GLU A 1 179 ? -3.573 -1.802 21.782 1.00 86.50 179 GLU A O 1
ATOM 1397 N N . ASP A 1 180 ? -2.099 -0.814 20.388 1.00 87.88 180 ASP A N 1
ATOM 1398 C CA . ASP A 1 180 ? -1.234 -0.147 21.391 1.00 87.88 180 ASP A CA 1
ATOM 1399 C C . ASP A 1 180 ? -0.897 1.302 20.970 1.00 87.88 180 ASP A C 1
ATOM 1401 O O . ASP A 1 180 ? 0.052 1.558 20.246 1.00 87.88 180 ASP A O 1
ATOM 1405 N N . VAL A 1 181 ? -1.665 2.288 21.452 1.00 87.00 181 VAL A N 1
ATOM 1406 C CA . VAL A 1 181 ? -1.477 3.700 21.053 1.00 87.00 181 VAL A CA 1
ATOM 1407 C C . VAL A 1 181 ? -0.896 4.564 22.185 1.00 87.00 181 VAL A C 1
ATOM 1409 O O . VAL A 1 181 ? -1.553 4.845 23.203 1.00 87.00 181 VAL A O 1
ATOM 1412 N N . GLU A 1 182 ? 0.311 5.109 21.991 1.00 88.38 182 GLU A N 1
ATOM 1413 C CA . GLU A 1 182 ? 0.930 6.146 22.834 1.00 88.38 182 GLU A CA 1
ATOM 1414 C C . GLU A 1 182 ? 0.512 7.562 22.393 1.00 88.38 182 GLU A C 1
ATOM 1416 O O . GLU A 1 182 ? 1.320 8.431 22.056 1.00 88.38 182 GLU A O 1
ATOM 1421 N N . GLY A 1 183 ? -0.791 7.843 22.459 1.00 87.00 183 GLY A N 1
ATOM 1422 C CA . GLY A 1 183 ? -1.326 8.985 21.731 1.00 87.00 183 GLY A CA 1
ATOM 1423 C C . GLY A 1 183 ? -2.721 9.455 22.113 1.00 87.00 183 GLY A C 1
ATOM 1424 O O . GLY A 1 183 ? -3.227 9.251 23.223 1.00 87.00 183 GLY A O 1
ATOM 1425 N N . TRP A 1 184 ? -3.345 10.170 21.186 1.00 84.69 184 TRP A N 1
ATOM 1426 C CA . TRP A 1 184 ? -4.769 10.484 21.248 1.00 84.69 184 TRP A CA 1
ATOM 1427 C C . TRP A 1 184 ? -5.518 9.620 20.252 1.00 84.69 184 TRP A C 1
ATOM 1429 O O . TRP A 1 184 ? -5.214 9.693 19.075 1.00 84.69 184 TRP A O 1
ATOM 1439 N N . VAL A 1 185 ? -6.541 8.917 20.726 1.00 86.06 185 VAL A N 1
ATOM 1440 C CA . VAL A 1 185 ? -7.409 8.083 19.887 1.00 86.06 185 VAL A CA 1
ATOM 1441 C C . VAL A 1 185 ? -8.826 8.641 19.907 1.00 86.06 185 VAL A C 1
ATOM 1443 O O . VAL A 1 185 ? -9.347 9.019 20.974 1.00 86.06 185 VAL A O 1
ATOM 1446 N N . LEU A 1 186 ? -9.447 8.706 18.734 1.00 85.44 186 LEU A N 1
ATOM 1447 C CA . LEU A 1 186 ? -10.876 8.919 18.561 1.00 85.44 186 LEU A CA 1
ATOM 1448 C C . LEU A 1 186 ? -11.420 7.909 17.551 1.00 85.44 186 LEU A C 1
ATOM 1450 O O . LEU A 1 186 ? -11.530 8.259 16.386 1.00 85.44 186 LEU A O 1
ATOM 1454 N N . ASP A 1 187 ? -11.868 6.757 18.036 1.00 84.38 187 ASP A N 1
ATOM 1455 C CA . ASP A 1 187 ? -12.538 5.783 17.176 1.00 84.38 187 ASP A CA 1
ATOM 1456 C C . ASP A 1 187 ? -14.069 5.970 17.171 1.00 84.38 187 ASP A C 1
ATOM 1458 O O . ASP A 1 187 ? -14.695 6.443 18.152 1.00 84.38 187 ASP A O 1
ATOM 1462 N N . THR A 1 188 ? -14.677 5.572 16.053 1.00 83.19 188 THR A N 1
ATOM 1463 C CA . THR A 1 188 ? -16.103 5.266 15.966 1.00 83.19 188 THR A CA 1
ATOM 1464 C C . THR A 1 188 ? -16.380 3.994 15.171 1.00 83.19 188 THR A C 1
ATOM 1466 O O . THR A 1 188 ? -16.391 4.043 13.951 1.00 83.19 188 THR A O 1
ATOM 1469 N N . GLU A 1 189 ? -16.770 2.931 15.869 1.00 84.25 189 GLU A N 1
ATOM 1470 C CA . GLU A 1 189 ? -17.161 1.653 15.251 1.00 84.25 189 GLU A CA 1
ATOM 1471 C C . GLU A 1 189 ? -18.695 1.414 15.173 1.00 84.25 189 GLU A C 1
ATOM 1473 O O . GLU A 1 189 ? -19.435 1.620 16.156 1.00 84.25 189 GLU A O 1
ATOM 1478 N N . ASP A 1 190 ? -19.180 0.874 14.045 1.00 84.56 190 ASP A N 1
ATOM 1479 C CA . ASP A 1 190 ? -20.487 0.204 13.886 1.00 84.56 190 ASP A CA 1
ATOM 1480 C C . ASP A 1 190 ? -20.295 -1.232 13.360 1.00 84.56 190 ASP A C 1
ATOM 1482 O O . ASP A 1 190 ? -20.086 -1.460 12.178 1.00 84.56 190 ASP A O 1
ATOM 1486 N N . VAL A 1 191 ? -20.367 -2.235 14.247 1.00 85.44 191 VAL A N 1
ATOM 1487 C CA . VAL A 1 191 ? -20.122 -3.639 13.868 1.00 85.44 191 VAL A CA 1
ATOM 1488 C C . VAL A 1 191 ? -21.389 -4.493 13.980 1.00 85.44 191 VAL A C 1
ATOM 1490 O O . VAL A 1 191 ? -21.820 -4.894 15.075 1.00 85.44 191 VAL A O 1
ATOM 1493 N N . GLU A 1 192 ? -21.951 -4.911 12.842 1.00 83.75 192 GLU A N 1
ATOM 1494 C CA . GLU A 1 192 ? -23.015 -5.921 12.757 1.00 83.75 192 GLU A CA 1
ATOM 1495 C C . GLU A 1 192 ? -22.439 -7.353 12.810 1.00 83.75 192 GLU A C 1
ATOM 1497 O O . GLU A 1 192 ? -22.609 -8.180 11.911 1.00 83.75 192 GLU A O 1
ATOM 1502 N N . GLY A 1 193 ? -21.780 -7.690 13.922 1.00 81.56 193 GLY A N 1
ATOM 1503 C CA . GLY A 1 193 ? -20.850 -8.816 13.917 1.00 81.56 193 GLY A CA 1
ATOM 1504 C C . GLY A 1 193 ? -20.474 -9.446 15.256 1.00 81.56 193 GLY A C 1
ATOM 1505 O O . GLY A 1 193 ? -21.195 -9.387 16.260 1.00 81.56 193 GLY A O 1
ATOM 1506 N N . GLN A 1 194 ? -19.333 -10.137 15.254 1.00 79.38 194 GLN A N 1
ATOM 1507 C CA . GLN A 1 194 ? -18.605 -10.488 16.477 1.00 79.38 194 GLN A CA 1
ATOM 1508 C C . GLN A 1 194 ? -17.353 -9.624 16.568 1.00 79.38 194 GLN A C 1
ATOM 1510 O O . GLN A 1 194 ? -16.555 -9.666 15.647 1.00 79.38 194 GLN A O 1
ATOM 1515 N N . VAL A 1 195 ? -17.160 -8.961 17.707 1.00 83.56 195 VAL A N 1
ATOM 1516 C CA . VAL A 1 195 ? -15.942 -8.199 18.014 1.00 83.56 195 VAL A CA 1
ATOM 1517 C C . VAL A 1 195 ? -15.160 -8.909 19.118 1.00 83.56 195 VAL A C 1
ATOM 1519 O O . VAL A 1 195 ? -15.739 -9.357 20.126 1.00 83.56 195 VAL A O 1
AT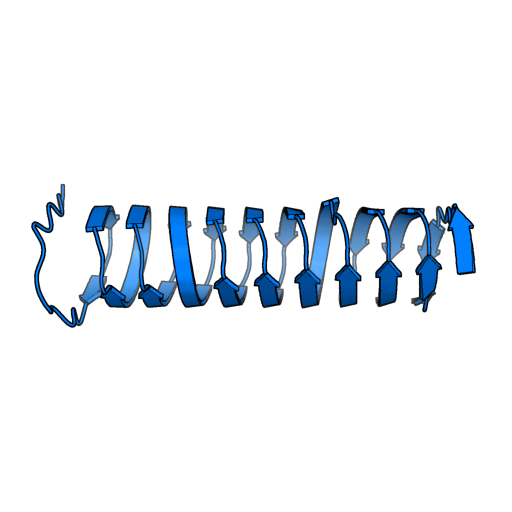OM 1522 N N . LEU A 1 196 ? -13.853 -9.046 18.922 1.00 81.81 196 LEU A N 1
ATOM 1523 C CA . LEU A 1 196 ? -12.878 -9.479 19.913 1.00 81.81 196 LEU A CA 1
ATOM 1524 C C . LEU A 1 196 ? -11.759 -8.442 19.961 1.00 81.81 196 LEU A C 1
ATOM 1526 O O . LEU A 1 196 ? -10.926 -8.431 19.085 1.00 81.81 196 LEU A O 1
ATOM 1530 N N . ASP A 1 197 ? -11.708 -7.658 21.023 1.00 76.69 197 ASP A N 1
ATOM 1531 C CA . ASP A 1 197 ? -10.717 -6.589 21.169 1.00 76.69 197 ASP A CA 1
ATOM 1532 C C . ASP A 1 197 ? -9.815 -6.888 22.389 1.00 76.69 197 ASP A C 1
ATOM 1534 O O . ASP A 1 197 ? -10.286 -7.391 23.435 1.00 76.69 197 ASP A O 1
ATOM 1538 N N . SER A 1 198 ? -8.505 -6.630 22.260 1.00 66.19 198 SER A N 1
ATOM 1539 C CA . SER A 1 198 ? -7.595 -6.565 23.407 1.00 66.19 198 SER A CA 1
ATOM 1540 C C . SER A 1 198 ? -6.722 -5.305 23.514 1.00 66.19 198 SER A C 1
ATOM 1542 O O . SER A 1 198 ? -5.505 -5.397 23.465 1.00 66.19 198 SER A O 1
ATOM 1544 N N . GLN A 1 199 ? -7.334 -4.191 23.905 1.00 63.44 199 GLN A N 1
ATOM 1545 C CA . GLN A 1 199 ? -6.670 -2.923 24.257 1.00 63.44 199 GLN A CA 1
ATOM 1546 C C . GLN A 1 199 ? -5.467 -2.997 25.237 1.00 63.44 199 GLN A C 1
ATOM 1548 O O . GLN A 1 199 ? -5.609 -3.401 26.413 1.00 63.44 199 GLN A O 1
ATOM 1553 N N . GLY A 1 200 ? -4.313 -2.456 24.825 1.00 49.81 200 GLY A N 1
ATOM 1554 C CA . GLY A 1 200 ? -3.180 -2.063 25.674 1.00 49.81 200 GLY A CA 1
ATOM 1555 C C . GLY A 1 200 ? -3.241 -0.577 26.074 1.00 49.81 200 GLY A C 1
ATOM 1556 O O . GLY A 1 200 ? -2.935 0.297 25.293 1.00 49.81 200 GLY A O 1
ATOM 1557 N N . LEU A 1 201 ? -3.637 -0.228 27.311 1.00 41.69 201 LEU A N 1
ATOM 1558 C CA . LEU A 1 201 ? -3.803 1.195 27.695 1.00 41.69 201 LEU A CA 1
ATOM 1559 C C . LEU A 1 201 ? -2.680 1.747 28.595 1.00 41.69 201 LEU A C 1
ATOM 1561 O O . LEU A 1 201 ? -2.636 1.429 29.797 1.00 41.69 201 LEU A O 1
ATOM 1565 N N . ILE A 1 202 ? -1.894 2.712 28.088 1.00 37.25 202 ILE A N 1
ATOM 1566 C CA . ILE A 1 202 ? -1.083 3.645 28.900 1.00 37.25 202 ILE A CA 1
ATOM 1567 C C . ILE A 1 202 ? -1.403 5.138 28.609 1.00 37.25 202 ILE A C 1
ATOM 1569 O O . ILE A 1 202 ? -0.564 5.917 28.201 1.00 37.25 202 ILE A O 1
ATOM 1573 N N . HIS A 1 203 ? -2.580 5.581 29.079 1.00 38.06 203 HIS A N 1
ATOM 1574 C CA . HIS A 1 203 ? -2.931 6.962 29.499 1.00 38.06 203 HIS A CA 1
ATOM 1575 C C . HIS A 1 203 ? -3.276 8.058 28.458 1.00 38.06 203 HIS A C 1
ATOM 1577 O O . HIS A 1 203 ? -2.560 9.053 28.426 1.00 38.06 203 HIS A O 1
ATOM 1583 N N . THR A 1 204 ? -4.503 8.055 27.900 1.00 39.22 204 THR A N 1
ATOM 1584 C CA . THR A 1 204 ? -5.260 9.296 27.548 1.00 39.22 204 THR A CA 1
ATOM 1585 C C . THR A 1 204 ? -6.779 9.067 27.375 1.00 39.22 204 THR A C 1
ATOM 1587 O O . THR A 1 204 ? -7.255 7.942 27.503 1.00 39.22 204 THR A O 1
ATOM 1590 N N . ASP A 1 205 ? -7.572 10.146 27.256 1.00 39.97 205 ASP A N 1
ATOM 1591 C CA . ASP A 1 205 ? -9.052 10.164 27.263 1.00 39.97 205 ASP A CA 1
ATOM 1592 C C . ASP A 1 205 ? -9.672 9.483 26.002 1.00 39.97 205 ASP A C 1
ATOM 1594 O O . ASP A 1 205 ? -10.125 10.190 25.106 1.00 39.97 205 ASP A O 1
ATOM 1598 N N . LYS A 1 206 ? -9.738 8.136 25.951 1.00 44.03 206 LYS A N 1
ATOM 1599 C CA . LYS A 1 206 ? -10.469 7.356 24.913 1.00 44.03 206 LYS A CA 1
ATOM 1600 C C . LYS A 1 206 ? -11.973 7.656 24.977 1.00 44.03 206 LYS A C 1
ATOM 1602 O O . LYS A 1 206 ? -12.568 7.715 26.066 1.00 44.03 206 LYS A O 1
ATOM 1607 N N . HIS A 1 207 ? -12.585 7.888 23.819 1.00 49.00 207 HIS A N 1
ATOM 1608 C CA . HIS A 1 207 ? -13.992 8.258 23.688 1.00 49.00 207 HIS A CA 1
ATOM 1609 C C . HIS A 1 207 ? -14.720 7.398 22.642 1.00 49.00 207 HIS A C 1
ATOM 1611 O O . HIS A 1 207 ? -15.505 7.937 21.880 1.00 49.00 207 HIS A O 1
ATOM 1617 N N . THR A 1 208 ? -14.532 6.080 22.681 1.00 52.72 208 THR A N 1
ATOM 1618 C CA . THR A 1 208 ? -15.233 5.094 21.839 1.00 52.72 208 THR A CA 1
ATOM 1619 C C . THR A 1 208 ? -16.753 5.167 21.995 1.00 52.72 208 THR A C 1
ATOM 1621 O O . THR A 1 208 ? -17.289 5.233 23.120 1.00 52.72 208 THR A O 1
ATOM 1624 N N . PHE A 1 209 ? -17.469 5.147 20.872 1.00 44.75 209 PHE A N 1
ATOM 1625 C CA . PHE A 1 209 ? -18.931 5.157 20.817 1.00 44.75 209 PHE A CA 1
ATOM 1626 C C . PHE A 1 209 ? -19.479 3.971 20.016 1.00 44.75 209 PHE A C 1
ATOM 1628 O O . PHE A 1 209 ? -19.929 4.158 18.900 1.00 44.75 209 PHE A O 1
ATOM 1635 N N . TYR A 1 210 ? -19.621 2.808 20.652 1.00 41.28 210 TYR A N 1
ATOM 1636 C CA . TYR A 1 210 ? -20.452 1.730 20.099 1.00 41.28 210 TYR A CA 1
ATOM 1637 C C . TYR A 1 210 ? -21.921 2.176 19.969 1.00 41.28 210 TYR A C 1
ATOM 1639 O O . TYR A 1 210 ? -22.529 2.593 20.977 1.00 41.28 210 TYR A O 1
ATOM 1647 N N . VAL A 1 211 ? -22.514 2.080 18.774 1.00 41.84 211 VAL A N 1
ATOM 1648 C CA . VAL A 1 211 ? -23.944 2.377 18.531 1.00 41.84 211 VAL A CA 1
ATOM 1649 C C . VAL A 1 211 ? -24.800 1.111 18.503 1.00 41.84 211 VAL A C 1
ATOM 1651 O O . VAL A 1 211 ? -24.316 0.041 18.105 1.00 41.84 211 VAL A O 1
#

Foldseek 3Di:
DEDEAEEEDADEEEADDEEAYAEEYEYEEHYAYEYEYEEEYAYEYEYEYEYAYEYEYEYEYAYYYAYEYEYAYEYEYEYEYAEEEHYEYEYAEEYEYEYEYAYEYEYEYEYAYEYEYEYEYAEEYEYEYEYAEEYEYEYEYAYEYEYEYEYAYEYEYEYEYAEEYEYEYEYAYEYEYEDDYVYHYEYEYEYVYHYHYDDDDDDDDYDYDYD